Protein AF-A0A6I3IUU3-F1 (afdb_monomer)

Structure (mmCIF, N/CA/C/O backbone):
data_AF-A0A6I3IUU3-F1
#
_entry.id   AF-A0A6I3IUU3-F1
#
loop_
_atom_site.group_PDB
_atom_site.id
_atom_site.type_symbol
_atom_site.label_atom_id
_atom_site.label_alt_id
_atom_site.label_comp_id
_atom_site.label_asym_id
_atom_site.label_entity_id
_atom_site.label_seq_id
_atom_site.pdbx_PDB_ins_code
_atom_site.Cartn_x
_atom_site.Cartn_y
_atom_site.Cartn_z
_atom_site.occupancy
_atom_site.B_iso_or_equiv
_atom_site.auth_seq_id
_atom_site.auth_comp_id
_atom_site.auth_asym_id
_atom_site.auth_atom_id
_atom_site.pdbx_PDB_model_num
ATOM 1 N N . MET A 1 1 ? -15.102 6.866 2.376 1.00 56.22 1 MET A N 1
ATOM 2 C CA . MET A 1 1 ? -16.508 7.032 2.817 1.00 56.22 1 MET A CA 1
ATOM 3 C C . MET A 1 1 ? -16.447 7.577 4.234 1.00 56.22 1 MET A C 1
ATOM 5 O O . MET A 1 1 ? -15.663 7.027 4.995 1.00 56.22 1 MET A O 1
ATOM 9 N N . SER A 1 2 ? -17.148 8.673 4.545 1.00 72.62 2 SER A N 1
ATOM 10 C CA . SER A 1 2 ? -17.024 9.368 5.841 1.00 72.62 2 SER A CA 1
ATOM 11 C C . SER A 1 2 ? -17.662 8.581 6.990 1.00 72.62 2 SER A C 1
ATOM 13 O O . SER A 1 2 ? -18.577 7.782 6.760 1.00 72.62 2 SER A O 1
ATOM 15 N N . HIS A 1 3 ? -17.221 8.841 8.225 1.00 77.88 3 HIS A N 1
ATOM 16 C CA . HIS A 1 3 ? -17.820 8.259 9.432 1.00 77.88 3 HIS A CA 1
ATOM 17 C C . HIS A 1 3 ? -19.296 8.651 9.593 1.00 77.88 3 HIS A C 1
ATOM 19 O O . HIS A 1 3 ? -20.087 7.830 10.045 1.00 77.88 3 HIS A O 1
ATOM 25 N N . LEU A 1 4 ? -19.693 9.840 9.122 1.00 75.88 4 LEU A N 1
ATOM 26 C CA . LEU A 1 4 ? -21.096 10.279 9.084 1.00 75.88 4 LEU A CA 1
ATOM 27 C C . LEU A 1 4 ? -21.972 9.344 8.251 1.00 75.88 4 LEU A C 1
ATOM 29 O O . LEU A 1 4 ? -23.085 9.003 8.638 1.00 75.88 4 LEU A O 1
ATOM 33 N N . THR A 1 5 ? -21.454 8.915 7.102 1.00 75.31 5 THR A N 1
ATOM 34 C CA . THR A 1 5 ? -22.181 8.007 6.213 1.00 75.31 5 THR A CA 1
ATOM 35 C C . THR A 1 5 ? -22.368 6.645 6.890 1.00 75.31 5 THR A C 1
ATOM 37 O O . THR A 1 5 ? -23.460 6.091 6.873 1.00 75.31 5 THR A O 1
ATOM 40 N N . GLU A 1 6 ? -21.314 6.122 7.520 1.00 80.88 6 GLU A N 1
ATOM 41 C CA . GLU A 1 6 ? -21.334 4.846 8.252 1.00 80.88 6 GLU A CA 1
ATOM 42 C C . GLU A 1 6 ? -22.293 4.869 9.453 1.00 80.88 6 GLU A C 1
ATOM 44 O O . GLU A 1 6 ? -23.089 3.944 9.608 1.00 80.88 6 GLU A O 1
ATOM 49 N N . GLU A 1 7 ? -22.272 5.946 10.242 1.00 80.19 7 GLU A N 1
ATOM 50 C CA . GLU A 1 7 ? -23.189 6.167 11.364 1.00 80.19 7 GLU A CA 1
ATOM 51 C C . GLU A 1 7 ? -24.651 6.203 10.896 1.00 80.19 7 GLU A C 1
ATOM 53 O O . GLU A 1 7 ? -25.499 5.488 11.433 1.00 80.19 7 GLU A O 1
ATOM 58 N N . LEU A 1 8 ? -24.950 6.998 9.863 1.00 80.94 8 LEU A N 1
ATOM 59 C CA . LEU A 1 8 ? -26.310 7.163 9.355 1.00 80.94 8 LEU A CA 1
ATOM 60 C C . LEU A 1 8 ? -26.889 5.834 8.851 1.00 80.94 8 LEU A C 1
ATOM 62 O O . LEU A 1 8 ? -28.001 5.471 9.228 1.00 80.94 8 LEU A O 1
ATOM 66 N N . PHE A 1 9 ? -26.142 5.085 8.034 1.00 82.69 9 PHE A N 1
ATOM 67 C CA . PHE A 1 9 ? -26.625 3.809 7.500 1.00 82.69 9 PHE A CA 1
ATOM 68 C C . PHE A 1 9 ? -26.787 2.738 8.583 1.00 82.69 9 PHE A C 1
ATOM 70 O O . PHE A 1 9 ? -27.808 2.054 8.591 1.00 82.69 9 PHE A O 1
ATOM 77 N N . GLY A 1 10 ? -25.844 2.621 9.525 1.00 81.56 10 GLY A N 1
ATOM 78 C CA . GLY A 1 10 ? -25.965 1.660 10.626 1.00 81.56 10 GLY A CA 1
ATOM 79 C C . GLY A 1 10 ? -27.170 1.944 11.532 1.00 81.56 10 GLY A C 1
ATOM 80 O O . GLY A 1 10 ? -27.867 1.020 11.966 1.00 81.56 10 GLY A O 1
ATOM 81 N N . ASN A 1 11 ? -27.462 3.224 11.776 1.00 85.69 11 ASN A N 1
ATOM 82 C CA . ASN A 1 11 ? -28.632 3.618 12.553 1.00 85.69 11 ASN A CA 1
ATOM 83 C C . ASN A 1 11 ? -29.942 3.386 11.786 1.00 85.69 11 ASN A C 1
ATOM 85 O O . ASN A 1 11 ? -30.917 2.945 12.391 1.00 85.69 11 ASN A O 1
ATOM 89 N N . VAL A 1 12 ? -29.967 3.634 10.470 1.00 87.88 12 VAL A N 1
ATOM 90 C CA . VAL A 1 12 ? -31.121 3.305 9.615 1.00 87.88 12 VAL A CA 1
ATOM 91 C C . VAL A 1 12 ? -31.389 1.802 9.630 1.00 87.88 12 VAL A C 1
ATOM 93 O O . VAL A 1 12 ? -32.532 1.407 9.824 1.00 87.88 12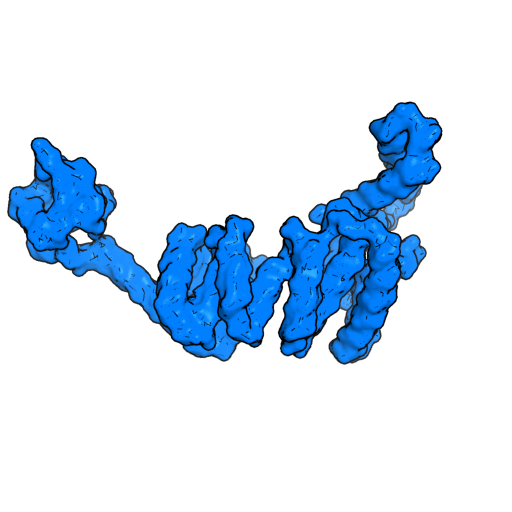 VAL A O 1
ATOM 96 N N . GLU A 1 13 ? -30.367 0.956 9.475 1.00 85.12 13 GLU A N 1
ATOM 97 C CA . GLU A 1 13 ? -30.532 -0.505 9.537 1.00 85.12 13 GLU A CA 1
ATOM 98 C C . GLU A 1 13 ? -31.151 -0.948 10.864 1.00 85.12 13 GLU A C 1
ATOM 100 O O . GLU A 1 13 ? -32.120 -1.699 10.868 1.00 85.12 13 GLU A O 1
ATOM 105 N N . THR A 1 14 ? -30.639 -0.431 11.982 1.00 87.00 14 THR A N 1
ATOM 106 C CA . THR A 1 14 ? -31.165 -0.747 13.320 1.00 87.00 14 THR A CA 1
ATOM 107 C C . THR A 1 14 ? -32.611 -0.269 13.476 1.00 87.00 14 THR A C 1
ATOM 109 O O . THR A 1 14 ? -33.465 -1.009 13.954 1.00 87.00 14 THR A O 1
ATOM 112 N N . PHE A 1 15 ? -32.922 0.939 13.000 1.00 91.00 15 PHE A N 1
ATOM 113 C CA . PHE A 1 15 ? -34.286 1.461 13.021 1.00 91.00 15 PHE A CA 1
ATOM 114 C C . PHE A 1 15 ? -35.245 0.598 12.192 1.00 91.00 15 PHE A C 1
ATOM 116 O O . PHE A 1 15 ? -36.367 0.341 12.618 1.00 91.00 15 PHE A O 1
ATOM 123 N N . LEU A 1 16 ? -34.814 0.121 11.022 1.00 91.12 16 LEU A N 1
ATOM 124 C CA . LEU A 1 16 ? -35.613 -0.785 10.200 1.00 91.12 16 LEU A CA 1
ATOM 125 C C . LEU A 1 16 ? -35.795 -2.148 10.881 1.00 91.12 16 LEU A C 1
ATOM 127 O O . LEU A 1 16 ? -36.897 -2.688 10.860 1.00 91.12 16 LEU A O 1
ATOM 131 N N . GLU A 1 17 ? -34.759 -2.695 11.518 1.00 89.44 17 GLU A N 1
ATOM 132 C CA . GLU A 1 17 ? -34.860 -3.944 12.287 1.00 89.44 17 GLU A CA 1
ATOM 133 C C . GLU A 1 17 ? -35.914 -3.850 13.407 1.00 89.44 17 GLU A C 1
ATOM 135 O O . GLU A 1 17 ? -36.653 -4.809 13.636 1.00 89.44 17 GLU A O 1
ATOM 140 N N . GLU A 1 18 ? -36.010 -2.700 14.078 1.00 92.00 18 GLU A N 1
ATOM 141 C CA . GLU A 1 18 ? -36.896 -2.498 15.232 1.00 92.00 18 GLU A CA 1
ATOM 142 C C . GLU A 1 18 ? -38.308 -2.023 14.854 1.00 92.00 18 GLU A C 1
ATOM 144 O O . GLU A 1 18 ? -39.279 -2.437 15.489 1.00 92.00 18 GLU A O 1
ATOM 149 N N . HIS A 1 19 ? -38.436 -1.184 13.822 1.00 92.75 19 HIS A N 1
ATOM 150 C CA . HIS A 1 19 ? -39.658 -0.416 13.557 1.00 92.75 19 HIS A CA 1
ATOM 151 C C . HIS A 1 19 ? -40.270 -0.633 12.172 1.00 92.75 19 HIS A C 1
ATOM 153 O O . HIS A 1 19 ? -41.321 -0.062 11.895 1.00 92.75 19 HIS A O 1
ATOM 159 N N . LEU A 1 20 ? -39.685 -1.445 11.281 1.00 91.06 20 LEU A N 1
ATOM 160 C CA . LEU A 1 20 ? -40.206 -1.585 9.909 1.00 91.06 20 LEU A CA 1
ATOM 161 C C . LEU A 1 20 ? -41.686 -2.002 9.862 1.00 91.06 20 LEU A C 1
ATOM 163 O O . LEU A 1 20 ? -42.417 -1.555 8.986 1.00 91.06 20 LEU A O 1
ATOM 167 N N . THR A 1 21 ? -42.154 -2.812 10.815 1.00 92.81 21 THR A N 1
ATOM 168 C CA . THR A 1 21 ? -43.563 -3.241 10.884 1.00 92.81 21 THR A CA 1
ATOM 169 C C . THR A 1 21 ? -44.546 -2.127 11.256 1.00 92.81 21 THR A C 1
ATOM 171 O O . THR A 1 21 ? -45.753 -2.353 11.217 1.00 92.81 21 THR A O 1
ATOM 174 N N . GLU A 1 22 ? -44.053 -0.953 11.651 1.00 94.56 22 GLU A N 1
ATOM 175 C CA . GLU A 1 22 ? -44.860 0.230 11.972 1.00 94.56 22 GLU A CA 1
ATOM 176 C C . GLU A 1 22 ? -45.183 1.088 10.732 1.00 94.56 22 GLU A C 1
ATOM 178 O O . GLU A 1 22 ? -46.015 1.988 10.828 1.00 94.56 22 GLU A O 1
ATOM 183 N N . TYR A 1 23 ? -44.566 0.803 9.578 1.00 94.31 23 TYR A N 1
ATOM 184 C CA . TYR A 1 23 ? -44.678 1.592 8.344 1.00 94.31 23 TYR A CA 1
ATOM 185 C C . TYR A 1 23 ? -45.177 0.739 7.167 1.00 94.31 23 TYR A C 1
ATOM 187 O O . TYR A 1 23 ? -45.034 -0.485 7.164 1.00 94.31 23 TYR A O 1
ATOM 195 N N . GLU A 1 24 ? -45.753 1.371 6.138 1.00 90.88 24 GLU A N 1
ATOM 196 C CA . GLU A 1 24 ? -46.301 0.662 4.969 1.00 90.88 24 GLU A CA 1
ATOM 197 C C . GLU A 1 24 ? -45.208 0.200 3.991 1.00 90.88 24 GLU A C 1
ATOM 199 O O . GLU A 1 24 ? -45.432 -0.697 3.173 1.00 90.88 24 GLU A O 1
ATOM 204 N N . SER A 1 25 ? -44.018 0.804 4.059 1.00 93.62 25 SER A N 1
ATOM 205 C CA . SER A 1 25 ? -42.878 0.484 3.196 1.00 93.62 25 SER A CA 1
ATOM 206 C C . SER A 1 25 ? -41.535 0.812 3.852 1.00 93.62 25 SER A C 1
AT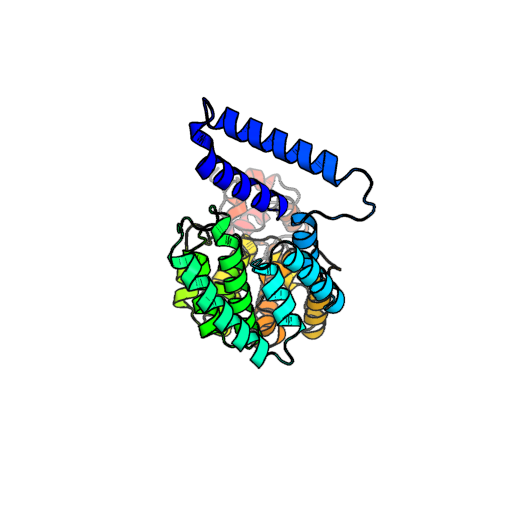OM 208 O O . SER A 1 25 ? -41.455 1.597 4.800 1.00 93.62 25 SER A O 1
ATOM 210 N N . VAL A 1 26 ? -40.457 0.239 3.306 1.00 90.94 26 VAL A N 1
ATOM 211 C CA . VAL A 1 26 ? -39.082 0.563 3.720 1.00 90.94 26 VAL A CA 1
ATOM 212 C C . VAL A 1 26 ? -38.784 2.036 3.444 1.00 90.94 26 VAL A C 1
ATOM 214 O O . VAL A 1 26 ? -38.190 2.710 4.280 1.00 90.94 26 VAL A O 1
ATOM 217 N N . GLU A 1 27 ? -39.229 2.561 2.302 1.00 92.25 27 GLU A N 1
ATOM 218 C CA . GLU A 1 27 ? -39.038 3.958 1.917 1.00 92.25 27 GLU A CA 1
ATOM 219 C C . GLU A 1 27 ? -39.685 4.919 2.921 1.00 92.25 27 GLU A C 1
ATOM 221 O O . GLU A 1 27 ? -39.080 5.930 3.286 1.00 92.25 27 GLU A O 1
ATOM 226 N N . GLU A 1 28 ? -40.886 4.592 3.402 1.00 92.56 28 GLU A N 1
ATOM 227 C CA . GLU A 1 28 ? -41.583 5.381 4.419 1.00 92.56 28 GLU A CA 1
ATOM 228 C C . GLU A 1 28 ? -40.855 5.337 5.769 1.00 92.56 28 GLU A C 1
ATOM 230 O O . GLU A 1 28 ? -40.630 6.387 6.375 1.00 92.56 28 GLU A O 1
ATOM 235 N N . ALA A 1 29 ? -40.409 4.155 6.205 1.00 91.00 29 ALA A N 1
ATOM 236 C CA . ALA A 1 29 ? -39.646 3.996 7.442 1.00 91.00 29 ALA A CA 1
ATOM 237 C C . ALA A 1 29 ? -38.310 4.763 7.402 1.00 91.00 29 ALA A C 1
ATOM 239 O O . ALA A 1 29 ? -37.957 5.463 8.354 1.00 91.00 29 ALA A O 1
ATOM 240 N N . VAL A 1 30 ? -37.582 4.705 6.280 1.00 89.81 30 VAL A N 1
ATOM 241 C CA . VAL A 1 30 ? -36.343 5.476 6.086 1.00 89.81 30 VAL A CA 1
ATOM 242 C C . VAL A 1 30 ? -36.631 6.978 6.101 1.00 89.81 30 VAL A C 1
ATOM 244 O O . VAL A 1 30 ? -35.918 7.731 6.764 1.00 89.81 30 VAL A O 1
ATOM 247 N N . ALA A 1 31 ? -37.682 7.439 5.418 1.00 89.25 31 ALA A N 1
ATOM 248 C CA . ALA A 1 31 ? -38.060 8.851 5.427 1.00 89.25 31 ALA A CA 1
ATOM 249 C C . ALA A 1 31 ? -38.430 9.338 6.840 1.00 89.25 31 ALA A C 1
ATOM 251 O O . ALA A 1 31 ? -38.037 10.440 7.238 1.00 89.25 31 ALA A O 1
ATOM 252 N N . ALA A 1 32 ? -39.135 8.511 7.618 1.00 90.00 32 ALA A N 1
ATOM 253 C CA . ALA A 1 32 ? -39.463 8.788 9.012 1.00 90.00 32 ALA A CA 1
ATOM 254 C C . ALA A 1 32 ? -38.200 8.910 9.878 1.00 90.00 32 ALA A C 1
ATOM 256 O O . ALA A 1 32 ? -38.047 9.904 10.594 1.00 90.00 32 ALA A O 1
ATOM 257 N N . TYR A 1 33 ? -37.253 7.975 9.744 1.00 92.12 33 TYR A N 1
ATOM 258 C CA . TYR A 1 33 ? -35.963 8.050 10.430 1.00 92.12 33 TYR A CA 1
ATOM 259 C C . TYR A 1 33 ? -35.193 9.326 10.067 1.00 92.12 33 TYR A C 1
ATOM 261 O O . TYR A 1 33 ? -34.726 10.043 10.949 1.00 92.12 33 TYR A O 1
ATOM 269 N N . MET A 1 34 ? -35.101 9.664 8.778 1.00 87.56 34 MET A N 1
ATOM 270 C CA . MET A 1 34 ? -34.380 10.860 8.331 1.00 87.56 34 MET A CA 1
ATOM 271 C C . MET A 1 34 ? -35.007 12.146 8.879 1.00 87.56 34 MET A C 1
ATOM 273 O O . MET A 1 34 ? -34.291 13.081 9.241 1.00 87.56 34 MET A O 1
ATOM 277 N N . ASN A 1 35 ? -36.336 12.205 8.992 1.00 87.38 35 ASN A N 1
ATOM 278 C CA . ASN A 1 35 ? -37.021 13.328 9.630 1.00 87.38 35 ASN A CA 1
ATOM 279 C C . ASN A 1 35 ? -36.702 13.415 11.129 1.00 87.38 35 ASN A C 1
ATOM 281 O O . ASN A 1 35 ? -36.372 14.503 11.606 1.00 87.38 35 ASN A O 1
ATOM 285 N N . LEU A 1 36 ? -36.728 12.285 11.848 1.00 86.50 36 LEU A N 1
ATOM 286 C CA . LEU A 1 36 ? -36.345 12.213 13.263 1.00 86.50 36 LEU A CA 1
ATOM 287 C C . LEU A 1 36 ? -34.897 12.668 13.476 1.00 86.50 36 LEU A C 1
ATOM 289 O O . LEU A 1 36 ? -34.640 13.522 14.324 1.00 86.50 36 LEU A O 1
ATOM 293 N N . TYR A 1 37 ? -33.968 12.151 12.672 1.00 83.50 37 TYR A N 1
ATOM 294 C CA . TYR A 1 37 ? -32.553 12.512 12.700 1.00 83.50 37 TYR A CA 1
ATOM 295 C C . TYR A 1 37 ? -32.352 14.018 12.471 1.00 83.50 37 TYR A C 1
ATOM 297 O O . TYR A 1 37 ? -31.711 14.703 13.270 1.00 83.50 37 TYR A O 1
ATOM 305 N N . ASN A 1 38 ? -32.986 14.575 11.435 1.00 80.56 38 ASN A N 1
ATOM 306 C CA . ASN A 1 38 ? -32.902 16.002 11.124 1.00 80.56 38 ASN A CA 1
ATOM 307 C C . ASN A 1 38 ? -33.505 16.888 12.225 1.00 80.56 38 ASN A C 1
ATOM 309 O O . ASN A 1 38 ? -32.976 17.963 12.517 1.00 80.56 38 ASN A O 1
ATOM 313 N N . GLU A 1 39 ? -34.612 16.469 12.841 1.00 82.44 39 GLU A N 1
ATOM 314 C CA . GLU A 1 39 ? -35.246 17.215 13.928 1.00 82.44 39 GLU A CA 1
ATOM 315 C C . GLU A 1 39 ? -34.395 17.189 15.206 1.00 82.44 39 GLU A C 1
ATOM 317 O O . GLU A 1 39 ? -34.227 18.224 15.860 1.00 82.44 39 GLU A O 1
ATOM 322 N N . GLN A 1 40 ? -33.809 16.036 15.537 1.00 79.69 40 GLN A N 1
ATOM 323 C CA . GLN A 1 40 ? -32.875 15.898 16.655 1.00 79.69 40 GLN A CA 1
ATOM 324 C C . GLN A 1 40 ? -31.623 16.751 16.445 1.00 79.69 40 GLN A C 1
ATOM 326 O O . GLN A 1 40 ? -31.241 17.494 17.352 1.00 79.69 40 GLN A O 1
ATOM 331 N N . ASN A 1 41 ? -31.043 16.731 15.244 1.00 72.19 41 ASN A N 1
ATOM 332 C CA . ASN A 1 41 ? -29.890 17.566 14.921 1.00 72.19 41 ASN A CA 1
ATOM 333 C C . ASN A 1 41 ? -30.237 19.054 15.018 1.00 72.19 41 ASN A C 1
ATOM 335 O O . ASN A 1 41 ? -29.514 19.803 15.671 1.00 72.19 41 ASN A O 1
ATOM 339 N N . ARG A 1 42 ? -31.386 19.500 14.492 1.00 72.12 42 ARG A N 1
ATOM 340 C CA . ARG A 1 42 ? -31.827 20.901 14.650 1.00 72.12 42 ARG A CA 1
ATOM 341 C C . ARG A 1 42 ? -31.941 21.330 16.114 1.00 72.12 42 ARG A C 1
ATOM 343 O O . ARG A 1 42 ? -31.597 22.466 16.427 1.00 72.12 42 ARG A O 1
ATOM 350 N N . LYS A 1 43 ? -32.410 20.447 17.001 1.00 72.00 43 LYS A N 1
ATOM 351 C CA . LYS A 1 43 ? -32.523 20.728 18.443 1.00 72.00 43 LYS A CA 1
ATOM 352 C C . LYS A 1 43 ? -31.161 20.736 19.144 1.00 72.00 43 LYS A C 1
ATOM 354 O O . LYS A 1 43 ? -30.933 21.611 19.971 1.00 72.00 43 LYS A O 1
ATOM 359 N N . LYS A 1 44 ? -30.248 19.820 18.796 1.00 66.12 44 LYS A N 1
ATOM 360 C CA . LYS A 1 44 ? -28.884 19.758 19.359 1.00 66.12 44 LYS A CA 1
ATOM 361 C C . LYS A 1 44 ? -28.033 20.984 19.008 1.00 66.12 44 LYS A C 1
ATOM 363 O O . LYS A 1 44 ? -27.310 21.488 19.859 1.00 66.12 44 LYS A O 1
ATOM 368 N N . HIS A 1 45 ? -28.160 21.499 17.784 1.00 62.12 45 HIS A N 1
ATOM 369 C CA . HIS A 1 45 ? -27.345 22.615 17.288 1.00 62.12 45 HIS A CA 1
ATOM 370 C C . HIS A 1 45 ? -27.853 24.002 17.726 1.00 62.12 45 HIS A C 1
ATOM 372 O O . HIS A 1 45 ? -27.190 25.014 17.485 1.00 62.12 45 HIS A O 1
ATOM 378 N N . GLN A 1 46 ? -29.015 24.095 18.385 1.00 52.91 46 GLN A N 1
ATOM 379 C CA . GLN A 1 46 ? -29.492 25.363 18.939 1.00 52.91 46 GLN A CA 1
ATOM 380 C C . GLN A 1 46 ? -28.683 25.752 20.187 1.00 52.91 46 GLN A C 1
ATOM 382 O O . GLN A 1 46 ? -28.971 25.324 21.300 1.00 52.91 46 GLN A O 1
ATOM 387 N N . GLY A 1 47 ? -27.690 26.625 19.996 1.00 55.59 47 GLY A N 1
ATOM 388 C CA . GLY A 1 47 ? -27.023 27.357 21.079 1.00 55.59 47 GLY A CA 1
ATOM 389 C C . GLY A 1 47 ? -25.717 26.758 21.608 1.00 55.59 47 GLY A C 1
ATOM 390 O O . GLY A 1 47 ? -25.136 27.342 22.520 1.00 55.59 47 GLY A O 1
ATOM 391 N N . GLN A 1 48 ? -25.217 25.654 21.044 1.00 57.50 48 GLN A N 1
ATOM 392 C CA . GLN A 1 48 ? -23.907 25.099 21.404 1.00 57.50 48 GLN A CA 1
ATOM 393 C C . GLN A 1 48 ? -22.836 25.511 20.390 1.00 57.50 48 GLN A C 1
ATOM 395 O O . GLN A 1 48 ? -22.696 24.923 19.321 1.00 57.50 48 GLN A O 1
ATOM 400 N N . VAL A 1 49 ? -22.063 26.542 20.732 1.00 52.44 49 VAL A N 1
ATOM 401 C CA . VAL A 1 49 ? -20.860 26.914 19.977 1.00 52.44 49 VAL A CA 1
ATOM 402 C C . VAL A 1 49 ? -19.784 25.855 20.237 1.00 52.44 49 VAL A C 1
ATOM 404 O O . VAL A 1 49 ? -19.409 25.646 21.387 1.00 52.44 49 VAL A O 1
ATOM 407 N N . GLY A 1 50 ? -19.293 25.197 19.182 1.00 59.97 50 GLY A N 1
ATOM 408 C CA . GLY A 1 50 ? -18.211 24.203 19.267 1.00 59.97 50 GLY A CA 1
ATOM 409 C C . GLY A 1 50 ? -18.648 22.751 19.496 1.00 59.97 50 GLY A C 1
ATOM 410 O O . GLY A 1 50 ? -17.800 21.911 19.781 1.00 59.97 50 GLY A O 1
ATOM 411 N N . PHE A 1 51 ? -19.942 22.433 19.381 1.00 65.56 51 PHE A N 1
ATOM 412 C CA . PHE A 1 51 ? -20.399 21.041 19.365 1.00 65.56 51 PHE A CA 1
ATOM 413 C C . PHE A 1 51 ? -20.023 20.371 18.035 1.00 65.56 51 PHE A C 1
ATOM 415 O O . PHE A 1 51 ? -20.337 20.901 16.973 1.00 65.56 51 PHE A O 1
ATOM 422 N N . MET A 1 52 ? -19.366 19.214 18.115 1.00 74.44 52 MET A N 1
ATOM 423 C CA . MET A 1 52 ? -19.092 18.322 16.983 1.00 74.44 52 MET A CA 1
ATOM 424 C C . MET A 1 52 ? -19.934 17.059 17.121 1.00 74.44 52 MET A C 1
ATOM 426 O O . MET A 1 52 ? -20.071 16.552 18.243 1.00 74.44 52 MET A O 1
ATOM 430 N N . GLU A 1 53 ? -20.482 16.543 16.020 1.00 80.94 53 GLU A N 1
ATOM 431 C CA . GLU A 1 53 ? -21.160 15.244 16.019 1.00 80.94 53 GLU A CA 1
ATOM 432 C C . GLU A 1 53 ? -20.145 14.104 16.214 1.00 80.94 53 GLU A C 1
ATOM 434 O O . GLU A 1 53 ? -18.932 14.287 16.096 1.00 80.94 53 GLU A O 1
ATOM 439 N N . LEU A 1 54 ? -20.628 12.911 16.578 1.00 84.19 54 LEU A N 1
ATOM 440 C CA . LEU A 1 54 ? -19.754 11.749 16.792 1.00 84.19 54 LEU A CA 1
ATOM 441 C C . LEU A 1 54 ? -18.933 11.418 15.538 1.00 84.19 54 LEU A C 1
ATOM 443 O O . LEU A 1 54 ? -17.749 11.105 15.629 1.00 84.19 54 LEU A O 1
ATOM 447 N N . SER A 1 55 ? -19.556 11.528 14.371 1.00 84.12 55 SER A N 1
ATOM 448 C CA . SER A 1 55 ? -18.916 11.326 13.077 1.00 84.12 55 SER A CA 1
ATOM 449 C C . SER A 1 55 ? -17.848 12.366 12.748 1.00 84.12 55 SER A C 1
ATOM 451 O O . SER A 1 55 ? -16.814 11.981 12.209 1.00 84.12 55 SER A O 1
ATOM 453 N N . ASP A 1 56 ? -18.050 13.634 13.117 1.00 86.50 56 ASP A N 1
ATOM 454 C CA . ASP A 1 56 ? -17.037 14.684 12.952 1.00 86.50 56 ASP A CA 1
ATOM 455 C C . ASP A 1 56 ? -15.818 14.399 13.839 1.00 86.50 56 ASP A C 1
ATOM 457 O O . ASP A 1 56 ? -14.682 14.480 13.383 1.00 86.50 56 ASP A O 1
ATOM 461 N N . LEU A 1 57 ? -16.052 13.990 15.094 1.00 92.06 57 LEU A N 1
ATOM 462 C CA . LEU A 1 57 ? -14.982 13.602 16.017 1.00 92.06 57 LEU A CA 1
ATOM 463 C C . LEU A 1 57 ? -14.189 12.396 15.500 1.00 92.06 57 LEU A C 1
ATOM 465 O O . LEU A 1 57 ? -12.966 12.372 15.616 1.00 92.06 57 LEU A O 1
ATOM 469 N N . LEU A 1 58 ? -14.874 11.392 14.944 1.00 91.25 58 LEU A N 1
ATOM 470 C CA . LEU A 1 58 ? -14.234 10.216 14.351 1.00 91.25 58 LEU A CA 1
ATOM 471 C C . LEU A 1 58 ? -13.419 10.582 13.106 1.00 91.25 58 LEU A C 1
ATOM 473 O O . LEU A 1 58 ? -12.320 10.063 12.922 1.00 91.25 58 LEU A O 1
ATOM 477 N N . GLU A 1 59 ? -13.936 11.482 12.269 1.00 90.00 59 GLU A N 1
ATOM 478 C CA . GLU A 1 59 ? -13.217 11.979 11.099 1.00 90.00 59 GLU A CA 1
ATOM 479 C C . GLU A 1 59 ? -11.984 12.797 11.502 1.00 90.00 59 GLU A C 1
ATOM 481 O O . GLU A 1 59 ? -10.900 12.535 10.987 1.00 90.00 59 GLU A O 1
ATOM 486 N N . GLU A 1 60 ? -12.096 13.696 12.484 1.00 93.25 60 GLU A N 1
ATOM 487 C CA . GLU A 1 60 ? -10.945 14.427 13.030 1.00 93.25 60 GLU A CA 1
ATOM 488 C C . GLU A 1 60 ? -9.906 13.461 13.625 1.00 93.25 60 GLU A C 1
ATOM 490 O O . GLU A 1 60 ? -8.717 13.551 13.309 1.00 93.25 60 GLU A O 1
ATOM 495 N N . LEU A 1 61 ? -10.347 12.470 14.411 1.00 94.38 61 LEU A N 1
ATOM 496 C CA . LEU A 1 61 ? -9.465 11.463 15.007 1.00 94.38 61 LEU A CA 1
ATOM 497 C C . LEU A 1 61 ? -8.687 10.662 13.950 1.00 94.38 61 LEU A C 1
ATOM 499 O O . LEU A 1 61 ? -7.534 10.298 14.188 1.00 94.38 61 LEU A O 1
ATOM 503 N N . ALA A 1 62 ? -9.297 10.377 12.795 1.00 90.00 62 ALA A N 1
ATOM 504 C CA . ALA A 1 62 ? -8.675 9.591 11.731 1.00 90.00 62 ALA A CA 1
ATOM 505 C C . ALA A 1 62 ? -7.463 10.292 11.088 1.00 90.00 62 ALA A C 1
ATOM 507 O O . ALA A 1 62 ? -6.541 9.612 10.620 1.00 90.00 62 ALA A O 1
ATOM 508 N N . TYR A 1 63 ? -7.448 11.628 11.074 1.00 88.69 63 TYR A N 1
ATOM 509 C CA . TYR A 1 63 ? -6.378 12.426 10.464 1.00 88.69 63 TYR A CA 1
ATOM 510 C C . TYR A 1 63 ? -5.436 13.085 11.478 1.00 88.69 63 TYR A C 1
ATOM 512 O O . TYR A 1 63 ? -4.331 13.477 11.096 1.00 88.69 63 TYR A O 1
ATOM 520 N N . GLU A 1 64 ? -5.821 13.171 12.752 1.00 93.94 64 GLU A N 1
ATOM 521 C CA . GLU A 1 64 ? -4.993 13.764 13.800 1.00 93.94 64 GLU A CA 1
ATOM 522 C C . GLU A 1 64 ? -3.698 12.963 14.042 1.00 93.94 64 GLU A C 1
ATOM 524 O O . GLU A 1 64 ? -3.683 11.728 14.099 1.00 93.94 64 GLU A O 1
ATOM 529 N N . ARG A 1 65 ? -2.584 13.686 14.186 1.00 89.94 65 ARG A N 1
ATOM 530 C CA . ARG A 1 65 ? -1.232 13.136 14.363 1.00 89.94 65 ARG A CA 1
ATOM 531 C C . ARG A 1 65 ? -0.623 13.469 15.722 1.00 89.94 65 ARG A C 1
ATOM 533 O O . ARG A 1 65 ? 0.309 12.782 16.124 1.00 89.94 65 ARG A O 1
ATOM 540 N N . GLU A 1 66 ? -1.117 14.491 16.415 1.00 94.44 66 GLU A N 1
ATOM 541 C CA . GLU A 1 66 ? -0.607 14.902 17.720 1.00 94.44 66 GLU A CA 1
ATOM 542 C C . GLU A 1 66 ? -1.263 14.085 18.838 1.00 94.44 66 GLU A C 1
ATOM 544 O O . GLU A 1 66 ? -2.481 14.104 19.012 1.00 94.44 66 GLU A O 1
ATOM 549 N N . ASP A 1 67 ? -0.457 13.346 19.601 1.00 94.56 67 ASP A N 1
ATOM 550 C CA . ASP A 1 67 ? -0.948 12.352 20.562 1.00 94.56 67 ASP A CA 1
ATOM 551 C C . ASP A 1 67 ? -1.848 12.945 21.658 1.00 94.56 67 ASP A C 1
ATOM 553 O O . ASP A 1 67 ? -2.848 12.323 22.027 1.00 94.56 67 ASP A O 1
ATOM 557 N N . THR A 1 68 ? -1.563 14.158 22.147 1.00 96.38 68 THR A N 1
ATOM 558 C CA . THR A 1 68 ? -2.404 14.819 23.160 1.00 96.38 68 THR A CA 1
ATOM 559 C C . THR A 1 68 ? -3.802 15.085 22.606 1.00 96.38 68 THR A C 1
ATOM 561 O O . THR A 1 68 ? -4.802 14.791 23.267 1.00 96.38 68 THR A O 1
ATOM 564 N N . ARG A 1 69 ? -3.896 15.601 21.377 1.00 96.44 69 ARG A N 1
ATOM 565 C CA . ARG A 1 69 ? -5.157 15.865 20.687 1.00 96.44 69 ARG A CA 1
ATOM 566 C C . ARG A 1 69 ? -5.872 14.572 20.309 1.00 96.44 69 ARG A C 1
ATOM 568 O O . ARG A 1 69 ? -7.077 14.480 20.544 1.00 96.44 69 ARG A O 1
ATOM 575 N N . ARG A 1 70 ? -5.153 13.547 19.832 1.00 96.94 70 ARG A N 1
ATOM 576 C CA . ARG A 1 70 ? -5.720 12.207 19.578 1.00 96.94 70 ARG A CA 1
ATOM 577 C C . ARG A 1 70 ? -6.378 11.639 20.832 1.00 96.94 70 ARG A C 1
ATOM 579 O O . ARG A 1 70 ? -7.505 11.157 20.754 1.00 96.94 70 ARG A O 1
ATOM 586 N N . LEU A 1 71 ? -5.719 11.739 21.989 1.00 97.50 71 LEU A N 1
ATOM 587 C CA . LEU A 1 71 ? -6.272 11.265 23.258 1.00 97.50 71 LEU A CA 1
ATOM 588 C C . LEU A 1 71 ? -7.513 12.063 23.683 1.00 97.50 71 LEU A C 1
ATOM 590 O O . LEU A 1 71 ? -8.504 11.466 24.097 1.00 97.50 71 LEU A O 1
ATOM 594 N N . GLN A 1 72 ? -7.503 13.392 23.535 1.00 97.00 72 GLN A N 1
ATOM 595 C CA . GLN A 1 72 ? -8.673 14.234 23.825 1.00 97.00 72 GLN A CA 1
ATOM 596 C C . GLN A 1 72 ? -9.880 13.889 22.944 1.00 97.00 72 GLN A C 1
ATOM 598 O O . GLN A 1 72 ? -11.012 13.869 23.430 1.00 97.00 72 GLN A O 1
ATOM 603 N N . LEU A 1 73 ? -9.657 13.649 21.650 1.00 97.06 73 LEU A N 1
ATOM 604 C CA . LEU A 1 73 ? -10.705 13.239 20.715 1.00 97.06 73 LEU A CA 1
ATOM 605 C C . LEU A 1 73 ? -11.232 11.847 21.069 1.00 97.06 73 LEU A C 1
ATOM 607 O O . LEU A 1 73 ? -12.443 11.662 21.179 1.00 97.06 73 LEU A O 1
ATOM 611 N N . ALA A 1 74 ? -10.336 10.893 21.338 1.00 97.56 74 ALA A N 1
ATOM 612 C CA . ALA A 1 74 ? -10.708 9.548 21.763 1.00 97.56 74 ALA A CA 1
ATOM 613 C C . ALA A 1 74 ? -11.558 9.569 23.044 1.00 97.56 74 ALA A C 1
ATOM 615 O O . ALA A 1 74 ? -12.596 8.917 23.098 1.00 97.56 74 ALA A O 1
ATOM 616 N N . GLN A 1 75 ? -11.181 10.365 24.048 1.00 97.12 75 GLN A N 1
ATOM 617 C CA . GLN A 1 75 ? -11.950 10.507 25.289 1.00 97.12 75 GLN A CA 1
ATOM 618 C C . GLN A 1 75 ? -13.351 11.086 25.039 1.00 97.12 75 GLN A C 1
ATOM 620 O O . GLN A 1 75 ? -14.330 10.518 25.517 1.00 97.12 75 GLN A O 1
ATOM 625 N N . GLN A 1 76 ? -13.472 12.143 24.227 1.00 95.62 76 GLN A N 1
ATOM 626 C CA . GLN A 1 76 ? -14.776 12.718 23.856 1.00 95.62 76 GLN A CA 1
ATOM 627 C C . GLN A 1 76 ? -15.675 11.718 23.115 1.00 95.62 76 GLN A C 1
ATOM 629 O O . GLN A 1 76 ? -16.889 11.697 23.325 1.00 95.62 76 GLN A O 1
ATOM 634 N N . ILE A 1 77 ? -15.091 10.883 22.252 1.00 95.88 77 ILE A N 1
ATOM 635 C CA . ILE A 1 77 ? -15.814 9.812 21.559 1.00 95.88 77 ILE A CA 1
ATOM 636 C C . ILE A 1 77 ? -16.277 8.758 22.568 1.00 95.88 77 ILE A C 1
ATOM 638 O O . ILE A 1 77 ? -17.452 8.406 22.572 1.00 95.88 77 ILE A O 1
ATOM 642 N N . LEU A 1 78 ? -15.398 8.303 23.465 1.00 96.38 78 LEU A N 1
ATOM 643 C CA . LEU A 1 78 ? -15.694 7.249 24.444 1.00 96.38 78 LEU A CA 1
ATOM 644 C C . LEU A 1 78 ? -16.697 7.672 25.526 1.00 96.38 78 LEU A C 1
ATOM 646 O O . LEU A 1 78 ? -17.405 6.826 26.075 1.00 96.38 78 LEU A O 1
ATOM 650 N N . GLU A 1 79 ? -16.806 8.969 25.822 1.00 95.44 79 GLU A N 1
ATOM 651 C CA . GLU A 1 79 ? -17.878 9.513 26.665 1.00 95.44 79 GLU A CA 1
ATOM 652 C C . GLU A 1 79 ? -19.269 9.294 26.048 1.00 95.44 79 GLU A C 1
ATOM 654 O O . GLU A 1 79 ? -20.244 9.098 26.780 1.00 95.44 79 GLU A O 1
ATOM 659 N N . ARG A 1 80 ? -19.357 9.300 24.711 1.00 91.00 80 ARG A N 1
ATOM 660 C CA . ARG A 1 80 ? -20.602 9.147 23.942 1.00 91.00 80 ARG A CA 1
ATOM 661 C C . ARG A 1 80 ? -20.855 7.698 23.530 1.00 91.00 80 ARG A C 1
ATOM 663 O O . ARG A 1 80 ? -21.975 7.216 23.658 1.00 91.00 80 ARG A O 1
ATOM 670 N N . ASP A 1 81 ? -19.814 7.008 23.080 1.00 91.94 81 ASP A N 1
ATOM 671 C CA . ASP A 1 81 ? -19.814 5.606 22.672 1.00 91.94 81 ASP A CA 1
ATOM 672 C C . ASP A 1 81 ? -18.637 4.870 23.326 1.00 91.94 81 ASP A C 1
ATOM 674 O O . ASP A 1 81 ? -17.522 4.812 22.807 1.00 91.94 81 ASP A O 1
ATOM 678 N N . LYS A 1 82 ? -18.910 4.263 24.484 1.00 94.81 82 LYS A N 1
ATOM 679 C CA . LYS A 1 82 ? -17.914 3.532 25.282 1.00 94.81 82 LYS A CA 1
ATOM 680 C C . LYS A 1 82 ? -17.336 2.312 24.574 1.00 94.81 82 LYS A C 1
ATOM 682 O O . LYS A 1 82 ? -16.298 1.818 25.007 1.00 94.81 82 LYS A O 1
ATOM 687 N N . GLU A 1 83 ? -18.010 1.784 23.553 1.00 92.75 83 GLU A N 1
ATOM 688 C CA . GLU A 1 83 ? -17.570 0.601 22.812 1.00 92.75 83 GLU A CA 1
ATOM 689 C C . GLU A 1 83 ? -16.894 0.952 21.482 1.00 92.75 83 GLU A C 1
ATOM 691 O O . GLU A 1 83 ? -16.464 0.039 20.776 1.00 92.75 83 GLU A O 1
ATOM 696 N N . ASN A 1 84 ? -16.718 2.243 21.178 1.00 94.62 84 ASN A N 1
ATOM 697 C CA . ASN A 1 84 ? -16.135 2.692 19.924 1.00 94.62 84 ASN A CA 1
ATOM 698 C C . ASN A 1 84 ? -14.720 2.133 19.708 1.00 94.62 84 ASN A C 1
ATOM 700 O O . ASN A 1 84 ? -13.781 2.444 20.445 1.00 94.62 84 ASN A O 1
ATOM 704 N N . VAL A 1 85 ? -14.561 1.308 18.674 1.00 96.25 85 VAL A N 1
ATOM 705 C CA . VAL A 1 85 ? -13.303 0.599 18.409 1.00 96.25 85 VAL A CA 1
ATOM 706 C C . VAL A 1 85 ? -12.187 1.557 17.994 1.00 96.25 85 VAL A C 1
ATOM 708 O O . VAL A 1 85 ? -11.068 1.417 18.483 1.00 96.25 85 VAL A O 1
ATOM 711 N N . ASP A 1 86 ? -12.479 2.540 17.139 1.00 95.38 86 ASP A N 1
ATOM 712 C CA . ASP A 1 86 ? -11.475 3.473 16.613 1.00 95.38 86 ASP A CA 1
ATOM 713 C C . ASP A 1 86 ? -10.900 4.362 17.734 1.00 95.38 86 ASP A C 1
ATOM 715 O O . ASP A 1 86 ? -9.681 4.518 17.850 1.00 95.38 86 ASP A O 1
ATOM 719 N N . ALA A 1 87 ? -11.753 4.856 18.638 1.00 97.25 87 ALA A N 1
ATOM 720 C CA . ALA A 1 87 ? -11.312 5.621 19.803 1.00 97.25 87 ALA A CA 1
ATOM 721 C C . ALA A 1 87 ? -10.553 4.772 20.835 1.00 97.25 87 ALA A C 1
ATOM 723 O O . ALA A 1 87 ? -9.535 5.227 21.356 1.00 97.25 87 ALA A O 1
ATOM 724 N N . LYS A 1 88 ? -10.978 3.523 21.092 1.00 98.00 88 LYS A N 1
ATOM 725 C CA . LYS A 1 88 ? -10.229 2.596 21.965 1.00 98.00 88 LYS A CA 1
ATOM 726 C C . LYS A 1 88 ? -8.826 2.314 21.430 1.00 98.00 88 LYS A C 1
ATOM 728 O O . LYS A 1 88 ? -7.886 2.264 22.215 1.00 98.00 88 LYS A O 1
ATOM 733 N N . ILE A 1 89 ? -8.672 2.153 20.112 1.00 97.00 89 ILE A N 1
ATOM 734 C CA . ILE A 1 89 ? -7.355 1.991 19.478 1.00 97.00 89 ILE A CA 1
ATOM 735 C C . ILE A 1 89 ? -6.496 3.232 19.719 1.00 97.00 89 ILE A C 1
ATOM 737 O O . ILE A 1 89 ? -5.360 3.102 20.168 1.00 97.00 89 ILE A O 1
ATOM 741 N N . ALA A 1 90 ? -7.029 4.425 19.438 1.00 96.75 90 ALA A N 1
ATOM 742 C CA . ALA A 1 90 ? -6.281 5.666 19.606 1.00 96.75 90 ALA A CA 1
ATOM 743 C C . ALA A 1 90 ? -5.846 5.887 21.063 1.00 96.75 90 ALA A C 1
ATOM 745 O O . ALA A 1 90 ? -4.682 6.194 21.307 1.00 96.75 90 ALA A O 1
ATOM 746 N N . GLN A 1 91 ? -6.749 5.669 22.023 1.00 97.44 91 GLN A N 1
ATOM 747 C CA . GLN A 1 91 ? -6.434 5.755 23.447 1.00 97.44 91 GLN A CA 1
ATOM 748 C C . GLN A 1 91 ? -5.323 4.770 23.837 1.00 97.44 91 GLN A C 1
ATOM 750 O O . GLN A 1 91 ? -4.321 5.175 24.420 1.00 97.44 91 GLN A O 1
ATOM 755 N N . LEU A 1 92 ? -5.476 3.495 23.468 1.00 96.56 92 LEU A N 1
ATOM 756 C CA . LEU A 1 92 ? -4.509 2.433 23.753 1.00 96.56 92 LEU A CA 1
ATOM 757 C C . LEU A 1 92 ? -3.112 2.778 23.232 1.00 96.56 92 LEU A C 1
ATOM 759 O O . LEU A 1 92 ? -2.122 2.566 23.929 1.00 96.56 92 LEU A O 1
ATOM 763 N N . GLU A 1 93 ? -3.019 3.301 22.012 1.00 94.88 93 GLU A N 1
ATOM 764 C CA . GLU A 1 93 ? -1.741 3.642 21.382 1.00 94.88 93 GLU A CA 1
ATOM 765 C C . GLU A 1 93 ? -1.012 4.789 22.068 1.00 94.88 93 GLU A C 1
ATOM 767 O O . GLU A 1 93 ? 0.212 4.738 22.162 1.00 94.88 93 GLU A O 1
ATOM 772 N N . VAL A 1 94 ? -1.753 5.795 22.538 1.00 95.69 94 VAL A N 1
ATOM 773 C CA . VAL A 1 94 ? -1.185 6.963 23.220 1.00 95.69 94 VAL A CA 1
ATOM 774 C C . VAL A 1 94 ? -0.819 6.640 24.670 1.00 95.69 94 VAL A C 1
ATOM 776 O O . VAL A 1 94 ? 0.208 7.095 25.167 1.00 95.69 94 VAL A O 1
ATOM 779 N N . GLU A 1 95 ? -1.644 5.857 25.367 1.00 96.12 95 GLU A N 1
ATOM 780 C CA . GLU A 1 95 ? -1.445 5.551 26.790 1.00 96.12 95 GLU A CA 1
ATOM 781 C C . GLU A 1 95 ? -0.408 4.443 27.038 1.00 96.12 95 GLU A C 1
ATOM 783 O O . GLU A 1 95 ? 0.151 4.356 28.134 1.00 96.12 95 GLU A O 1
ATOM 788 N N . SER A 1 96 ? -0.131 3.596 26.042 1.00 95.50 96 SER A N 1
ATOM 789 C CA . SER A 1 96 ? 0.869 2.528 26.160 1.00 95.50 96 SER A CA 1
ATOM 790 C C . SER A 1 96 ? 2.281 3.091 26.328 1.00 95.50 96 SER A C 1
ATOM 792 O O . SER A 1 96 ? 2.723 3.948 25.565 1.00 95.50 96 SER A O 1
ATOM 794 N N . VAL A 1 97 ? 3.063 2.535 27.258 1.00 93.69 97 VAL A N 1
ATOM 795 C CA . VAL A 1 97 ? 4.405 3.066 27.559 1.00 93.69 97 VAL A CA 1
ATOM 796 C C . VAL A 1 97 ? 5.459 2.696 26.512 1.00 93.69 97 VAL A C 1
ATOM 798 O O . VAL A 1 97 ? 6.539 3.287 26.475 1.00 93.69 97 VAL A O 1
ATOM 801 N N . ASN A 1 98 ? 5.199 1.671 25.694 1.00 94.00 98 ASN A N 1
ATOM 802 C CA . ASN A 1 98 ? 6.093 1.218 24.630 1.00 94.00 98 ASN A CA 1
ATOM 803 C C . ASN A 1 98 ? 5.370 0.339 23.592 1.00 94.00 98 ASN A C 1
ATOM 805 O O . ASN A 1 98 ? 4.241 -0.108 23.780 1.00 94.00 98 ASN A O 1
ATOM 809 N N . GLN A 1 99 ? 6.071 0.020 22.501 1.00 93.12 99 GLN A N 1
ATOM 810 C CA . GLN A 1 99 ? 5.521 -0.740 21.371 1.00 93.12 99 GLN A CA 1
ATOM 811 C C . GLN A 1 99 ? 5.192 -2.212 21.686 1.00 93.12 99 GLN A C 1
ATOM 813 O O . GLN A 1 99 ? 4.341 -2.798 21.012 1.00 93.12 99 GLN A O 1
ATOM 818 N N . LEU A 1 100 ? 5.837 -2.821 22.694 1.00 94.94 100 LEU A N 1
ATOM 819 C CA . LEU A 1 100 ? 5.497 -4.180 23.136 1.00 94.94 100 LEU A CA 1
ATOM 820 C C . LEU A 1 100 ? 4.125 -4.193 23.806 1.00 94.94 100 LEU A C 1
ATOM 822 O O . LEU A 1 100 ? 3.329 -5.100 23.559 1.00 94.94 100 LEU A O 1
ATOM 826 N N . GLU A 1 101 ? 3.851 -3.177 24.622 1.00 97.38 101 GLU A N 1
ATOM 827 C CA . GLU A 1 101 ? 2.554 -2.995 25.256 1.00 97.38 101 GLU A CA 1
ATOM 828 C C . GLU A 1 101 ? 1.465 -2.725 24.215 1.00 97.38 101 GLU A C 1
ATOM 830 O O . GLU A 1 101 ? 0.488 -3.472 24.195 1.00 97.38 101 GLU A O 1
ATOM 835 N N . VAL A 1 102 ? 1.687 -1.791 23.278 1.00 96.69 102 VAL A N 1
ATOM 836 C CA . VAL A 1 102 ? 0.752 -1.526 22.164 1.00 96.69 102 VAL A CA 1
ATOM 837 C C . VAL A 1 102 ? 0.393 -2.821 21.436 1.00 96.69 102 VAL A C 1
ATOM 839 O O . VAL A 1 102 ? -0.781 -3.158 21.281 1.00 96.69 102 VAL A O 1
ATOM 842 N N . LEU A 1 103 ? 1.400 -3.595 21.014 1.00 96.88 103 LEU A N 1
ATOM 843 C CA . LEU A 1 103 ? 1.169 -4.840 20.285 1.00 96.88 103 LEU A CA 1
ATOM 844 C C . LEU A 1 103 ? 0.420 -5.873 21.140 1.00 96.88 103 LEU A C 1
ATOM 846 O O . LEU A 1 103 ? -0.467 -6.562 20.637 1.00 96.88 103 LEU A O 1
ATOM 850 N N . SER A 1 104 ? 0.768 -6.006 22.421 1.00 96.81 104 SER A N 1
ATOM 851 C CA . SER A 1 104 ? 0.101 -6.938 23.333 1.00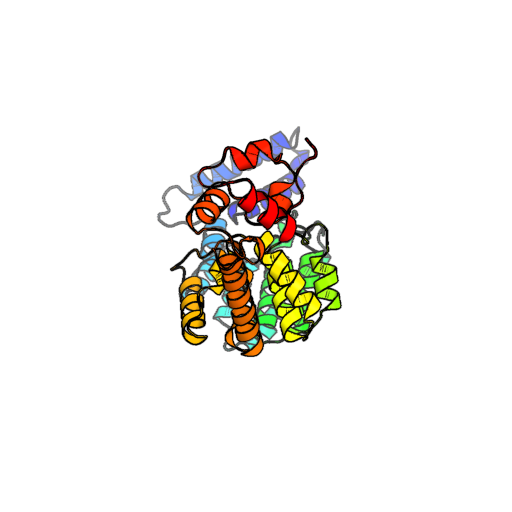 96.81 104 SER A CA 1
ATOM 852 C C . SER A 1 104 ? -1.368 -6.571 23.542 1.00 96.81 104 SER A C 1
ATOM 854 O O . SER A 1 104 ? -2.235 -7.440 23.427 1.00 96.81 104 SER A O 1
ATOM 856 N N . GLN A 1 105 ? -1.655 -5.296 23.808 1.00 97.88 105 GLN A N 1
ATOM 857 C CA . GLN A 1 105 ? -3.012 -4.823 24.052 1.00 97.88 105 GLN A CA 1
ATOM 858 C C . GLN A 1 105 ? -3.868 -4.885 22.774 1.00 97.88 105 GLN A C 1
ATOM 860 O O . GLN A 1 105 ? -4.991 -5.381 22.832 1.00 97.88 105 GLN A O 1
ATOM 865 N N . LEU A 1 106 ? -3.334 -4.511 21.600 1.00 97.94 106 LEU A N 1
ATOM 866 C CA . LEU A 1 106 ? -4.055 -4.643 20.324 1.00 97.94 106 LEU A CA 1
ATOM 867 C C . LEU A 1 106 ? -4.400 -6.099 19.989 1.00 97.94 106 LEU A C 1
ATOM 869 O O . LEU A 1 106 ? -5.478 -6.367 19.463 1.00 97.94 106 LEU A O 1
ATOM 873 N N . LYS A 1 107 ? -3.515 -7.057 20.296 1.00 98.06 107 LYS A N 1
ATOM 874 C CA . LYS A 1 107 ? -3.804 -8.489 20.103 1.00 98.06 107 LYS A CA 1
ATOM 875 C C . LYS A 1 107 ? -4.944 -8.970 20.993 1.00 98.06 107 LYS A C 1
ATOM 877 O O . LYS A 1 107 ? -5.794 -9.731 20.535 1.00 98.06 107 LYS A O 1
ATOM 882 N N . GLU A 1 108 ? -4.938 -8.568 22.260 1.00 98.06 108 GLU A N 1
ATOM 883 C CA . GLU A 1 108 ? -6.010 -8.927 23.187 1.00 98.06 108 GLU A CA 1
ATOM 884 C C . GLU A 1 108 ? -7.330 -8.285 22.750 1.00 98.06 108 GLU A C 1
ATOM 886 O O . GLU A 1 108 ? -8.354 -8.964 22.686 1.00 98.06 108 GLU A O 1
ATOM 891 N N . PHE A 1 109 ? -7.292 -7.016 22.340 1.00 98.19 109 PHE A N 1
ATOM 892 C CA . PHE A 1 109 ? -8.470 -6.320 21.844 1.00 98.19 109 PHE A CA 1
ATOM 893 C C . PHE A 1 109 ? -9.020 -6.964 20.560 1.00 98.19 109 PHE A C 1
ATOM 895 O O . PHE A 1 109 ? -10.213 -7.256 20.488 1.00 98.19 109 PHE A O 1
ATOM 902 N N . GLU A 1 110 ? -8.165 -7.306 19.586 1.00 98.06 110 GLU A N 1
ATOM 903 C CA . GLU A 1 110 ? -8.584 -8.023 18.369 1.00 98.06 110 GLU A CA 1
ATOM 904 C C . GLU A 1 110 ? -9.200 -9.382 18.693 1.00 98.06 110 GLU A C 1
ATOM 906 O O . GLU A 1 110 ? -10.214 -9.739 18.101 1.00 98.06 110 GLU A O 1
ATOM 911 N N . SER A 1 111 ? -8.652 -10.118 19.663 1.00 97.69 111 SER A N 1
ATOM 912 C CA . SER A 1 111 ? -9.202 -11.399 20.119 1.00 97.69 111 SER A CA 1
ATOM 913 C C . SER A 1 111 ? -10.607 -11.248 20.718 1.00 97.69 111 SER A C 1
ATOM 915 O O . SER A 1 111 ? -11.482 -12.089 20.484 1.00 97.69 111 SER A O 1
ATOM 917 N N . GLN A 1 112 ? -10.851 -10.176 21.476 1.00 97.12 112 GLN A N 1
ATOM 918 C CA . GLN A 1 112 ? -12.158 -9.875 22.063 1.00 97.12 112 GLN A CA 1
ATOM 919 C C . GLN A 1 112 ? -13.173 -9.454 20.995 1.00 97.12 112 GLN A C 1
ATOM 921 O O . GLN A 1 112 ? -14.248 -10.054 20.904 1.00 97.12 112 GLN A O 1
ATOM 926 N N . GLU A 1 113 ? -12.814 -8.498 20.138 1.00 96.50 113 GLU A N 1
ATOM 927 C CA . GLU A 1 113 ? -13.681 -8.015 19.059 1.00 96.50 113 GLU A CA 1
ATOM 928 C C . GLU A 1 113 ? -13.944 -9.096 18.011 1.00 96.50 113 GLU A C 1
ATOM 930 O O . GLU A 1 113 ? -15.074 -9.252 17.553 1.00 96.50 113 GLU A O 1
ATOM 935 N N . ARG A 1 114 ? -12.965 -9.962 17.723 1.00 95.81 114 ARG A N 1
ATOM 936 C CA . ARG A 1 114 ? -13.161 -11.136 16.864 1.00 95.81 114 ARG A CA 1
ATOM 937 C C . ARG A 1 114 ? -14.283 -12.030 17.381 1.00 95.81 114 ARG A C 1
ATOM 939 O O . ARG A 1 114 ? -15.059 -12.547 16.582 1.00 95.81 114 ARG A O 1
ATOM 946 N N . LYS A 1 115 ? -14.387 -12.252 18.696 1.00 95.69 115 LYS A N 1
ATOM 947 C CA . LYS A 1 115 ? -15.464 -13.085 19.269 1.00 95.69 115 LYS A CA 1
ATOM 948 C C . LYS A 1 115 ? -16.838 -12.447 19.079 1.00 95.69 115 LYS A C 1
ATOM 950 O O . LYS A 1 115 ? -17.812 -13.188 18.956 1.00 95.69 115 LYS A O 1
ATOM 955 N N . LYS A 1 116 ? -16.926 -11.112 19.084 1.00 92.56 116 LYS A N 1
ATOM 956 C CA . LYS A 1 116 ? -18.161 -10.376 18.776 1.00 92.56 116 LYS A CA 1
ATOM 957 C C . LYS A 1 116 ? -18.470 -10.482 17.281 1.00 92.56 116 LYS A C 1
ATOM 959 O O . LYS A 1 116 ? -19.544 -10.948 16.920 1.00 92.56 116 LYS A O 1
ATOM 964 N N . TRP A 1 117 ? -17.487 -10.182 16.433 1.00 93.00 117 TRP A N 1
ATOM 965 C CA . TRP A 1 117 ? -17.592 -10.253 14.976 1.00 93.00 117 TRP A CA 1
ATOM 966 C C . TRP A 1 117 ? -18.012 -11.641 14.469 1.00 93.00 117 TRP A C 1
ATOM 968 O O . TRP A 1 117 ? -18.912 -11.751 13.646 1.00 93.00 117 TRP A O 1
ATOM 978 N N . LEU A 1 118 ? -17.450 -12.725 15.018 1.00 92.69 118 LEU A N 1
ATOM 979 C CA . LEU A 1 118 ? -17.804 -14.101 14.635 1.00 92.69 118 LEU A CA 1
ATOM 980 C C . LEU A 1 118 ? -19.275 -14.475 14.894 1.00 92.69 118 LEU A C 1
ATOM 982 O O . LEU A 1 118 ? -19.736 -15.478 14.351 1.00 92.69 118 LEU A O 1
ATOM 986 N N . LYS A 1 119 ? -19.987 -13.719 15.738 1.00 91.25 119 LYS A N 1
ATOM 987 C CA . LYS A 1 119 ? -21.419 -13.911 16.013 1.00 91.25 119 LYS A CA 1
ATOM 988 C C . LYS A 1 119 ? -22.318 -13.077 15.098 1.00 91.25 119 LYS A C 1
ATOM 990 O O . LYS A 1 119 ? -23.517 -13.330 15.074 1.00 91.25 119 LYS A O 1
ATOM 995 N N . GLY A 1 120 ? -21.759 -12.077 14.418 1.00 85.19 120 GLY A N 1
ATOM 996 C CA . GLY A 1 120 ? -22.488 -11.187 13.524 1.00 85.19 120 GLY A CA 1
ATOM 997 C C . GLY A 1 120 ? -22.628 -11.744 12.110 1.00 85.19 120 GLY A C 1
ATOM 998 O O . GLY A 1 120 ? -22.075 -12.797 11.770 1.00 85.19 120 GLY A O 1
ATOM 999 N N . ASP A 1 121 ? -23.365 -11.003 11.284 1.00 82.88 121 ASP A N 1
ATOM 1000 C CA . ASP A 1 121 ? -23.344 -11.210 9.839 1.00 82.88 121 ASP A CA 1
ATOM 1001 C C . ASP A 1 121 ? -21.956 -10.866 9.273 1.00 82.88 121 ASP A C 1
ATOM 1003 O O . ASP A 1 121 ? -21.285 -9.961 9.769 1.00 82.88 121 ASP A O 1
ATOM 1007 N N . ARG A 1 122 ? -21.517 -11.635 8.272 1.00 87.81 122 ARG A N 1
ATOM 1008 C CA . ARG A 1 122 ? -20.170 -11.587 7.677 1.00 87.81 122 ARG A CA 1
ATOM 1009 C C . ARG A 1 122 ? -20.269 -11.310 6.182 1.00 87.81 122 ARG A C 1
ATOM 1011 O O . ARG A 1 122 ? -19.814 -12.103 5.356 1.00 87.81 122 ARG A O 1
ATOM 1018 N N . SER A 1 123 ? -20.904 -10.190 5.871 1.00 88.00 123 SER A N 1
ATOM 1019 C CA . SER A 1 123 ? -21.124 -9.671 4.523 1.00 88.00 123 SER A CA 1
ATOM 1020 C C . SER A 1 123 ? -19.959 -8.794 4.038 1.00 88.00 123 SER A C 1
ATOM 1022 O O . SER A 1 123 ? -19.925 -8.386 2.878 1.00 88.00 123 SER A O 1
ATOM 1024 N N . GLY A 1 124 ? -18.955 -8.548 4.883 1.00 88.31 124 GLY A N 1
ATOM 1025 C CA . GLY A 1 124 ? -17.728 -7.857 4.506 1.00 88.31 124 GLY A CA 1
ATOM 1026 C C . GLY A 1 124 ? -17.862 -6.338 4.603 1.00 88.31 124 GLY A C 1
ATOM 1027 O O . GLY A 1 124 ? -18.604 -5.820 5.429 1.00 88.31 124 GLY A O 1
ATOM 1028 N N . TRP A 1 125 ? -17.150 -5.588 3.757 1.00 89.19 125 TRP A N 1
ATOM 1029 C CA . TRP A 1 125 ? -17.101 -4.118 3.855 1.00 89.19 125 TRP A CA 1
ATOM 1030 C C . TRP A 1 125 ? -18.451 -3.407 3.656 1.00 89.19 125 TRP A C 1
ATOM 1032 O O . TRP A 1 125 ? -18.645 -2.284 4.132 1.00 89.19 125 TRP A O 1
ATOM 1042 N N . VAL A 1 126 ? -19.394 -4.039 2.953 1.00 86.88 126 VAL A N 1
ATOM 1043 C CA . VAL A 1 126 ? -20.747 -3.489 2.774 1.00 86.88 126 VAL A CA 1
ATOM 1044 C C . VAL A 1 126 ? -21.523 -3.435 4.089 1.00 86.88 126 VAL A C 1
ATOM 1046 O O . VAL A 1 126 ? -22.365 -2.560 4.242 1.00 86.88 126 VAL A O 1
ATOM 1049 N N . ASN A 1 127 ? -21.192 -4.301 5.051 1.00 87.12 127 ASN A N 1
ATOM 1050 C CA . ASN A 1 127 ? -21.766 -4.275 6.385 1.00 87.12 127 ASN A CA 1
ATOM 1051 C C . ASN A 1 127 ? -21.012 -3.267 7.259 1.00 87.12 127 ASN A C 1
ATOM 1053 O O . ASN A 1 127 ? -19.878 -3.497 7.692 1.00 87.12 127 ASN A O 1
ATOM 1057 N N . PHE A 1 128 ? -21.664 -2.143 7.544 1.00 85.50 128 PHE A N 1
ATOM 1058 C CA . PHE A 1 128 ? -21.101 -1.062 8.350 1.00 85.50 128 PHE A CA 1
ATOM 1059 C C . PHE A 1 128 ? -20.712 -1.519 9.763 1.00 85.50 128 PHE A C 1
ATOM 1061 O O . PHE A 1 128 ? -19.692 -1.070 10.283 1.00 85.50 128 PHE A O 1
ATOM 1068 N N . LYS A 1 129 ? -21.441 -2.486 10.343 1.00 84.94 129 LYS A N 1
ATOM 1069 C CA . LYS A 1 129 ? -21.168 -3.034 11.682 1.00 84.94 129 LYS A CA 1
ATOM 1070 C C . LYS A 1 129 ? -19.850 -3.834 11.737 1.00 84.94 129 LYS A C 1
ATOM 1072 O O . LYS A 1 129 ? -19.277 -3.993 12.811 1.00 84.94 129 LYS A O 1
ATOM 1077 N N . GLU A 1 130 ? -19.329 -4.319 10.603 1.00 89.69 130 GLU A N 1
ATOM 1078 C CA . GLU A 1 130 ? -18.061 -5.075 10.540 1.00 89.69 130 GLU A CA 1
ATOM 1079 C C . GLU A 1 130 ? -16.818 -4.193 10.381 1.00 89.69 130 GLU A C 1
ATOM 1081 O O . GLU A 1 130 ? -15.709 -4.604 10.745 1.00 89.69 130 GLU A O 1
ATOM 1086 N N . ARG A 1 131 ? -16.973 -2.983 9.834 1.00 91.44 131 ARG A N 1
ATOM 1087 C CA . ARG A 1 131 ? -15.842 -2.110 9.489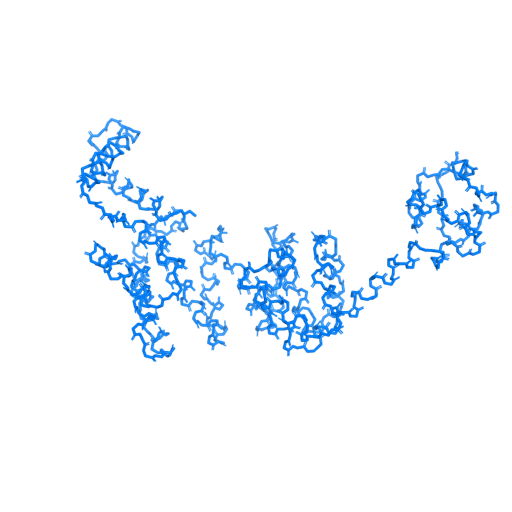 1.00 91.44 131 ARG A CA 1
ATOM 1088 C C . ARG A 1 131 ? -14.963 -1.737 10.683 1.00 91.44 131 ARG A C 1
ATOM 1090 O O . ARG A 1 131 ? -13.744 -1.803 10.504 1.00 91.44 131 ARG A O 1
ATOM 1097 N N . PRO A 1 132 ? -15.497 -1.436 11.886 1.00 92.56 132 PRO A N 1
ATOM 1098 C CA . PRO A 1 132 ? -14.656 -1.171 13.050 1.00 92.56 132 PRO A CA 1
ATOM 1099 C C . PRO A 1 132 ? -13.712 -2.343 13.378 1.00 92.56 132 PRO A C 1
ATOM 1101 O O . PRO A 1 132 ? -12.519 -2.139 13.604 1.00 92.56 132 PRO A O 1
ATOM 1104 N N . TYR A 1 133 ? -14.191 -3.593 13.301 1.00 95.62 133 TYR A N 1
ATOM 1105 C CA . TYR A 1 133 ? -13.338 -4.773 13.499 1.00 95.62 133 TYR A CA 1
ATOM 1106 C C . TYR A 1 133 ? -12.276 -4.912 12.395 1.00 95.62 133 TYR A C 1
ATOM 1108 O O . TYR A 1 133 ? -11.115 -5.218 12.681 1.00 95.62 133 TYR A O 1
ATOM 1116 N N . MET A 1 134 ? -12.631 -4.649 11.133 1.00 95.81 134 MET A N 1
ATOM 1117 C CA . MET A 1 134 ? -11.657 -4.657 10.034 1.00 95.81 134 MET A CA 1
ATOM 1118 C C . MET A 1 134 ? -10.587 -3.570 10.203 1.00 95.81 134 MET A C 1
ATOM 1120 O O . MET A 1 134 ? -9.412 -3.845 9.960 1.00 95.81 134 MET A O 1
ATOM 1124 N N . ARG A 1 135 ? -10.954 -2.369 10.675 1.00 95.12 135 ARG A N 1
ATOM 1125 C CA . ARG A 1 135 ? -10.006 -1.288 10.993 1.00 95.12 135 ARG A CA 1
ATOM 1126 C C . ARG A 1 135 ? -9.068 -1.674 12.140 1.00 95.12 135 ARG A C 1
ATOM 1128 O O . ARG A 1 135 ? -7.857 -1.522 11.985 1.00 95.12 135 ARG A O 1
ATOM 1135 N N . LEU A 1 136 ? -9.574 -2.288 13.215 1.00 97.56 136 LEU A N 1
ATOM 1136 C CA . LEU A 1 136 ? -8.746 -2.853 14.293 1.00 97.56 136 LEU A CA 1
ATOM 1137 C C . LEU A 1 136 ? -7.747 -3.887 13.771 1.00 97.56 136 LEU A C 1
ATOM 1139 O O . LEU A 1 136 ? -6.551 -3.835 14.068 1.00 97.56 136 LEU A O 1
ATOM 1143 N N . LYS A 1 137 ? -8.227 -4.824 12.954 1.00 97.62 137 LYS A N 1
ATOM 1144 C CA . LYS A 1 137 ? -7.390 -5.869 12.368 1.00 97.62 137 LYS A CA 1
ATOM 1145 C C . LYS A 1 137 ? -6.327 -5.291 11.431 1.00 97.62 137 LYS A C 1
ATOM 1147 O O . LYS A 1 137 ? -5.196 -5.774 11.452 1.00 97.62 137 LYS A O 1
ATOM 1152 N N . ASN A 1 138 ? -6.671 -4.264 10.653 1.00 97.06 138 ASN A N 1
ATOM 1153 C CA . ASN A 1 138 ? -5.737 -3.524 9.805 1.00 97.06 138 ASN A CA 1
ATOM 1154 C C . ASN A 1 138 ? -4.670 -2.824 10.645 1.00 97.06 138 ASN A C 1
ATOM 1156 O O . ASN A 1 138 ? -3.479 -2.953 10.370 1.00 97.06 138 ASN A O 1
ATOM 1160 N N . ARG A 1 139 ? -5.074 -2.166 11.737 1.00 96.44 139 ARG A N 1
ATOM 1161 C CA . ARG A 1 139 ? -4.129 -1.510 12.637 1.00 96.44 139 ARG A CA 1
ATOM 1162 C C . ARG A 1 139 ? -3.148 -2.494 13.266 1.00 96.44 139 ARG A C 1
ATOM 1164 O O . ARG A 1 139 ? -1.947 -2.241 13.257 1.00 96.44 139 ARG A O 1
ATOM 1171 N N . LEU A 1 140 ? -3.630 -3.650 13.723 1.00 98.19 140 LEU A N 1
ATOM 1172 C CA . LEU A 1 140 ? -2.772 -4.724 14.225 1.00 98.19 140 LEU A CA 1
ATOM 1173 C C . LEU A 1 140 ? -1.828 -5.273 13.136 1.00 98.19 140 LEU A C 1
ATOM 1175 O O . LEU A 1 140 ? -0.666 -5.561 13.422 1.00 98.19 140 LEU A O 1
ATOM 1179 N N . ALA A 1 141 ? -2.290 -5.392 11.886 1.00 98.25 141 ALA A N 1
ATOM 1180 C CA . ALA A 1 141 ? -1.454 -5.811 10.759 1.00 98.25 141 ALA A CA 1
ATOM 1181 C C . ALA A 1 141 ? -0.297 -4.827 10.511 1.00 98.25 141 ALA A C 1
ATOM 1183 O O . ALA A 1 141 ? 0.856 -5.249 10.399 1.00 98.25 141 ALA A O 1
ATOM 1184 N N . PHE A 1 142 ? -0.586 -3.522 10.512 1.00 96.56 142 PHE A N 1
ATOM 1185 C CA . PHE A 1 142 ? 0.432 -2.475 10.420 1.00 96.56 142 PHE A CA 1
ATOM 1186 C C . PHE A 1 142 ? 1.369 -2.459 11.628 1.00 96.56 142 PHE A C 1
ATOM 1188 O O . PHE A 1 142 ? 2.571 -2.283 11.453 1.00 96.56 142 PHE A O 1
ATOM 1195 N N . GLN A 1 143 ? 0.867 -2.718 12.837 1.00 96.81 143 GLN A N 1
ATOM 1196 C CA . GLN A 1 143 ? 1.726 -2.835 14.014 1.00 96.81 143 GLN A CA 1
ATOM 1197 C C . GLN A 1 143 ? 2.721 -3.993 13.863 1.00 96.81 143 GLN A C 1
ATOM 1199 O O . GLN A 1 143 ? 3.907 -3.825 14.138 1.00 96.81 143 GLN A O 1
ATOM 1204 N N . TYR A 1 144 ? 2.286 -5.152 13.357 1.00 98.12 144 TYR A N 1
ATOM 1205 C CA . TYR A 1 144 ? 3.206 -6.242 13.022 1.00 98.12 144 TYR A CA 1
ATOM 1206 C C . TYR A 1 144 ? 4.216 -5.844 11.937 1.00 98.12 144 TYR A C 1
ATOM 1208 O O . TYR A 1 144 ? 5.401 -6.146 12.075 1.00 98.12 144 TYR A O 1
ATOM 1216 N N . PHE A 1 145 ? 3.768 -5.158 10.883 1.00 96.50 145 PHE A N 1
ATOM 1217 C CA . PHE A 1 145 ? 4.631 -4.701 9.794 1.00 96.50 145 PHE A CA 1
ATOM 1218 C C . PHE A 1 145 ? 5.724 -3.739 10.286 1.00 96.50 145 PHE A C 1
ATOM 1220 O O . PHE A 1 145 ? 6.906 -3.973 10.033 1.00 96.50 145 PHE A O 1
ATOM 1227 N N . ASN A 1 146 ? 5.348 -2.719 11.061 1.00 93.44 146 ASN A N 1
ATOM 1228 C CA . ASN A 1 146 ? 6.262 -1.711 11.604 1.00 93.44 146 ASN A CA 1
ATOM 1229 C C . ASN A 1 146 ? 7.323 -2.325 12.527 1.00 93.44 146 ASN A C 1
ATOM 1231 O O . ASN A 1 146 ? 8.464 -1.872 12.549 1.00 93.44 146 ASN A O 1
ATOM 1235 N N . GLN A 1 147 ? 6.970 -3.396 13.243 1.00 94.81 147 GLN A N 1
ATOM 1236 C CA . GLN A 1 147 ? 7.891 -4.156 14.094 1.00 94.81 147 GLN A CA 1
ATOM 1237 C C . GLN A 1 147 ? 8.642 -5.269 13.341 1.00 94.81 147 GLN A C 1
ATOM 1239 O O . GLN A 1 147 ? 9.262 -6.125 13.970 1.00 94.81 147 GLN A O 1
ATOM 1244 N N . LYS A 1 148 ? 8.589 -5.287 12.000 1.00 95.38 148 LYS A N 1
ATOM 1245 C CA . LYS A 1 148 ? 9.297 -6.249 11.134 1.00 95.38 148 LYS A CA 1
ATOM 1246 C C . LYS A 1 148 ? 8.855 -7.708 11.315 1.00 95.38 148 LYS A C 1
ATOM 1248 O O . LYS A 1 148 ? 9.523 -8.643 10.879 1.00 95.38 148 LYS A O 1
ATOM 1253 N N . LEU A 1 149 ? 7.682 -7.925 11.911 1.00 97.69 149 LEU A N 1
ATOM 1254 C CA . LEU A 1 149 ? 7.061 -9.235 12.120 1.00 97.69 149 LEU A CA 1
ATOM 1255 C C . LEU A 1 149 ? 6.230 -9.622 10.886 1.00 97.69 149 LEU A C 1
ATOM 1257 O O . LEU A 1 149 ? 5.007 -9.784 10.938 1.00 97.69 149 LEU A O 1
ATOM 1261 N N . TYR A 1 150 ? 6.911 -9.732 9.745 1.00 98.12 150 TYR A N 1
ATOM 1262 C CA . TYR A 1 150 ? 6.288 -9.843 8.425 1.00 98.12 150 TYR A CA 1
ATOM 1263 C C . TYR A 1 150 ? 5.365 -11.058 8.233 1.00 98.12 150 TYR A C 1
ATOM 1265 O O . TYR A 1 150 ? 4.280 -10.874 7.679 1.00 98.12 150 TYR A O 1
ATOM 1273 N N . PRO A 1 151 ? 5.691 -12.283 8.700 1.00 98.50 151 PRO A N 1
ATOM 1274 C CA . PRO A 1 151 ? 4.774 -13.417 8.558 1.00 98.50 151 PRO A CA 1
ATOM 1275 C C . PRO A 1 151 ? 3.428 -13.196 9.264 1.00 98.50 151 PRO A C 1
ATOM 1277 O O . PRO A 1 151 ? 2.378 -13.595 8.759 1.00 98.50 151 PRO A O 1
ATOM 1280 N N . GLN A 1 152 ? 3.450 -12.548 10.430 1.00 98.44 152 GLN A N 1
ATOM 1281 C CA . GLN A 1 152 ? 2.259 -12.210 11.198 1.00 98.44 152 GLN A CA 1
ATOM 1282 C C . GLN A 1 152 ? 1.458 -11.124 10.480 1.00 98.44 152 GLN A C 1
ATOM 1284 O O . GLN A 1 152 ? 0.259 -11.309 10.276 1.00 98.44 152 GLN A O 1
ATOM 1289 N N . ALA A 1 153 ? 2.114 -10.051 10.029 1.00 98.56 153 ALA A N 1
ATOM 1290 C CA . ALA A 1 153 ? 1.471 -9.007 9.234 1.00 98.56 153 ALA A CA 1
ATOM 1291 C C . ALA A 1 153 ? 0.766 -9.599 8.000 1.00 98.56 153 ALA A C 1
ATOM 1293 O O . ALA A 1 153 ? -0.422 -9.351 7.791 1.00 98.56 153 ALA A O 1
ATOM 1294 N N . LEU A 1 154 ? 1.455 -10.468 7.248 1.00 98.56 154 LEU A N 1
ATOM 1295 C CA . LEU A 1 154 ? 0.920 -11.089 6.033 1.00 98.56 154 LEU A CA 1
ATOM 1296 C C . LEU A 1 154 ? -0.340 -11.900 6.322 1.00 98.56 154 LEU A C 1
ATOM 1298 O O . LEU A 1 154 ? -1.328 -11.762 5.609 1.00 98.56 154 LEU A O 1
ATOM 1302 N N . LYS A 1 155 ? -0.348 -12.688 7.403 1.00 98.19 155 LYS A N 1
ATOM 1303 C CA . LYS A 1 155 ? -1.534 -13.454 7.807 1.00 98.19 155 LYS A CA 1
ATOM 1304 C C . LYS A 1 155 ? -2.750 -12.549 8.040 1.00 98.19 155 LYS A C 1
ATOM 1306 O O . LYS A 1 155 ? -3.863 -12.926 7.671 1.00 98.19 155 LYS A 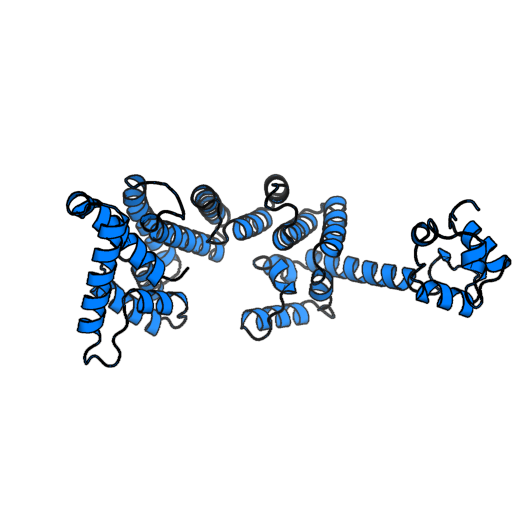O 1
ATOM 1311 N N . HIS A 1 156 ? -2.554 -11.385 8.663 1.00 98.25 156 HIS A N 1
ATOM 1312 C CA . HIS A 1 156 ? -3.642 -10.441 8.916 1.00 98.25 156 HIS A CA 1
ATOM 1313 C C . HIS A 1 156 ? -4.128 -9.768 7.627 1.00 98.25 156 HIS A C 1
ATOM 1315 O O . HIS A 1 156 ? -5.339 -9.735 7.414 1.00 98.25 156 HIS A O 1
ATOM 1321 N N . PHE A 1 157 ? -3.226 -9.310 6.753 1.00 98.31 157 PHE A N 1
ATOM 1322 C CA . PHE A 1 157 ? -3.603 -8.714 5.465 1.00 98.31 157 PHE A CA 1
ATOM 1323 C C . PHE A 1 157 ? -4.274 -9.720 4.517 1.00 98.31 157 PHE A C 1
ATOM 1325 O O . PHE A 1 157 ? -5.289 -9.395 3.910 1.00 98.31 157 PHE A O 1
ATOM 1332 N N . GLU A 1 158 ? -3.804 -10.971 4.453 1.00 97.62 158 GLU A N 1
ATOM 1333 C CA . GLU A 1 158 ? -4.457 -12.030 3.665 1.00 97.62 158 GLU A CA 1
ATOM 1334 C C . GLU A 1 158 ? -5.874 -12.344 4.174 1.00 97.62 158 GLU A C 1
ATOM 1336 O O . GLU A 1 158 ? -6.746 -12.739 3.399 1.00 97.62 158 GLU A O 1
ATOM 1341 N N . GLU A 1 159 ? -6.119 -12.235 5.483 1.00 96.56 159 GLU A N 1
ATOM 1342 C CA . GLU A 1 159 ? -7.459 -12.404 6.048 1.00 96.56 159 GLU A CA 1
ATOM 1343 C C . GLU A 1 159 ? -8.342 -11.180 5.795 1.00 96.56 159 GLU A C 1
ATOM 1345 O O . GLU A 1 159 ? -9.493 -11.358 5.405 1.00 96.56 159 GLU A O 1
ATOM 1350 N N . LEU A 1 160 ? -7.800 -9.966 5.931 1.00 96.75 160 LEU A N 1
ATOM 1351 C CA . LEU A 1 160 ? -8.498 -8.728 5.577 1.00 96.75 160 LEU A CA 1
ATOM 1352 C C . LEU A 1 160 ? -8.935 -8.725 4.117 1.00 96.75 160 LEU A C 1
ATOM 1354 O O . LEU A 1 160 ? -10.099 -8.461 3.847 1.00 96.75 160 LEU A O 1
ATOM 1358 N N . TYR A 1 161 ? -8.051 -9.101 3.194 1.00 95.62 161 TYR A N 1
ATOM 1359 C CA . TYR A 1 161 ? -8.373 -9.177 1.771 1.00 95.62 161 TYR A CA 1
ATOM 1360 C C . TYR A 1 161 ? -9.488 -10.197 1.476 1.00 95.62 161 TYR A C 1
ATOM 1362 O O . TYR A 1 161 ? -10.355 -9.963 0.640 1.00 95.62 161 TYR A O 1
ATOM 1370 N N . ARG A 1 162 ? -9.532 -11.317 2.215 1.00 94.31 162 ARG A N 1
ATOM 1371 C CA . ARG A 1 162 ? -10.633 -12.295 2.120 1.00 94.31 162 ARG A CA 1
ATOM 1372 C C . ARG A 1 162 ? -11.957 -11.761 2.668 1.00 94.31 162 ARG A C 1
ATOM 1374 O O . ARG A 1 162 ? -13.005 -12.097 2.131 1.00 94.31 162 ARG A O 1
ATOM 1381 N N . MET A 1 163 ? -11.911 -10.976 3.743 1.00 93.12 163 MET A N 1
ATOM 1382 C CA . MET A 1 163 ? -13.090 -10.359 4.364 1.00 93.12 163 MET A CA 1
ATOM 1383 C C . MET A 1 163 ? -13.596 -9.138 3.583 1.00 93.12 163 MET A C 1
ATOM 1385 O O . MET A 1 163 ? -14.779 -8.816 3.634 1.00 93.12 163 MET A O 1
ATOM 1389 N N . ASN A 1 164 ? -12.701 -8.460 2.869 1.00 91.81 164 ASN A N 1
ATOM 1390 C CA . ASN A 1 164 ? -12.957 -7.246 2.112 1.00 91.81 164 ASN A CA 1
ATOM 1391 C C . ASN A 1 164 ? -12.384 -7.373 0.686 1.00 91.81 164 ASN A C 1
ATOM 1393 O O . ASN A 1 164 ? -11.349 -6.772 0.392 1.00 91.81 164 ASN A O 1
ATOM 1397 N N . PRO A 1 165 ? -13.036 -8.138 -0.214 1.00 88.62 165 PRO A N 1
ATOM 1398 C CA . PRO A 1 165 ? -12.540 -8.333 -1.580 1.00 88.62 165 PRO A CA 1
ATOM 1399 C C . PRO A 1 165 ? -12.498 -7.049 -2.420 1.00 88.62 165 PRO A C 1
ATOM 1401 O O . PRO A 1 165 ? -11.722 -6.969 -3.367 1.00 88.62 165 PRO A O 1
ATOM 1404 N N . SER A 1 166 ? -13.310 -6.040 -2.077 1.00 87.69 166 SER A N 1
ATOM 1405 C CA . SER A 1 166 ? -13.252 -4.693 -2.667 1.00 87.69 166 SER A CA 1
ATOM 1406 C C . SER A 1 166 ? -12.045 -3.876 -2.196 1.00 87.69 166 SER A C 1
ATOM 1408 O O . SER A 1 166 ? -11.819 -2.775 -2.688 1.00 87.69 166 SER A O 1
ATOM 1410 N N . ASP A 1 167 ? -11.273 -4.420 -1.254 1.00 90.19 167 ASP A N 1
ATOM 1411 C CA . ASP A 1 167 ? -9.985 -3.927 -0.786 1.00 90.19 167 ASP A CA 1
ATOM 1412 C C . ASP A 1 167 ? -9.982 -2.448 -0.376 1.00 90.19 167 ASP A C 1
ATOM 1414 O O . ASP A 1 167 ? -9.036 -1.699 -0.615 1.00 90.19 167 ASP A O 1
ATOM 1418 N N . ASN A 1 168 ? -11.056 -2.020 0.291 1.00 90.44 168 ASN A N 1
ATOM 1419 C CA . ASN A 1 168 ? -11.229 -0.634 0.738 1.00 90.44 168 ASN A CA 1
ATOM 1420 C C . ASN A 1 168 ? -10.169 -0.157 1.745 1.00 90.44 168 ASN A C 1
ATOM 1422 O O . ASN A 1 168 ? -10.106 1.035 2.028 1.00 90.44 168 ASN A O 1
ATOM 1426 N N . LEU A 1 169 ? -9.372 -1.074 2.302 1.00 91.06 169 LEU A N 1
ATOM 1427 C CA . LEU A 1 169 ? -8.279 -0.781 3.232 1.00 91.06 169 LEU A CA 1
ATOM 1428 C C . LEU A 1 169 ? -6.886 -0.924 2.590 1.00 91.06 169 LEU A C 1
ATOM 1430 O O . LEU A 1 169 ? -5.893 -0.835 3.305 1.00 91.06 169 LEU A O 1
ATOM 1434 N N . GLY A 1 170 ? -6.796 -1.179 1.278 1.00 91.50 170 GLY A N 1
ATOM 1435 C CA . GLY A 1 170 ? -5.520 -1.268 0.554 1.00 91.50 170 GLY A CA 1
ATOM 1436 C C . GLY A 1 170 ? -4.641 -2.465 0.945 1.00 91.50 170 GLY A C 1
ATOM 1437 O O . GLY A 1 170 ? -3.417 -2.412 0.832 1.00 91.50 170 GLY A O 1
ATOM 1438 N N . SER A 1 171 ? -5.242 -3.563 1.411 1.00 95.19 171 SER A N 1
ATOM 1439 C CA . SER A 1 171 ? -4.525 -4.779 1.807 1.00 95.19 171 SER A CA 1
ATOM 1440 C C . SER A 1 171 ? -3.759 -5.419 0.647 1.00 95.19 171 SER A C 1
ATOM 1442 O O . SER A 1 171 ? -2.716 -6.022 0.900 1.00 95.19 171 SER A O 1
ATOM 1444 N N . ARG A 1 172 ? -4.205 -5.277 -0.615 1.00 95.06 172 ARG A N 1
ATOM 1445 C CA . ARG A 1 172 ? -3.516 -5.886 -1.773 1.00 95.06 172 ARG A CA 1
ATOM 1446 C C . ARG A 1 172 ? -2.085 -5.373 -1.949 1.00 95.06 172 ARG A C 1
ATOM 1448 O O . ARG A 1 172 ? -1.184 -6.163 -2.229 1.00 95.06 172 ARG A O 1
ATOM 1455 N N . TYR A 1 173 ? -1.860 -4.078 -1.730 1.00 93.69 173 TYR A N 1
ATOM 1456 C CA . TYR A 1 173 ? -0.538 -3.470 -1.873 1.00 93.69 173 TYR A CA 1
ATOM 1457 C C . TYR A 1 173 ? 0.380 -3.892 -0.731 1.00 93.69 173 TYR A C 1
ATOM 1459 O O . TYR A 1 173 ? 1.513 -4.309 -0.975 1.00 93.69 173 TYR A O 1
ATOM 1467 N N . MET A 1 174 ? -0.137 -3.924 0.501 1.00 95.88 174 MET A N 1
ATOM 1468 C CA . MET A 1 174 ? 0.618 -4.426 1.651 1.00 95.88 174 MET A CA 1
ATOM 1469 C C . MET A 1 174 ? 0.951 -5.916 1.535 1.00 95.88 174 MET A C 1
ATOM 1471 O O . MET A 1 174 ? 2.043 -6.328 1.927 1.00 95.88 174 MET A O 1
ATOM 1475 N N . MET A 1 175 ? 0.066 -6.735 0.955 1.00 97.50 175 MET A N 1
ATOM 1476 C CA . MET A 1 175 ? 0.373 -8.134 0.640 1.00 97.50 175 MET A CA 1
ATOM 1477 C C . MET A 1 175 ? 1.562 -8.244 -0.318 1.00 97.50 175 MET A C 1
ATOM 1479 O O . MET A 1 175 ? 2.461 -9.043 -0.064 1.00 97.50 175 MET A O 1
ATOM 1483 N N . MET A 1 176 ? 1.613 -7.423 -1.371 1.00 97.00 176 MET A N 1
ATOM 1484 C CA . MET A 1 176 ? 2.757 -7.403 -2.288 1.00 97.00 176 MET A CA 1
ATOM 1485 C C . MET A 1 176 ? 4.047 -6.939 -1.626 1.00 97.00 176 MET A C 1
ATOM 1487 O O . MET A 1 176 ? 5.073 -7.593 -1.799 1.00 97.00 176 MET A O 1
ATOM 1491 N N . VAL A 1 177 ? 3.995 -5.871 -0.826 1.00 96.12 177 VAL A N 1
ATOM 1492 C CA . VAL A 1 177 ? 5.143 -5.413 -0.028 1.00 96.12 177 VAL A CA 1
ATOM 1493 C C . VAL A 1 177 ? 5.672 -6.552 0.846 1.00 96.12 177 VAL A C 1
ATOM 1495 O O . VAL A 1 177 ? 6.869 -6.833 0.874 1.00 96.12 177 VAL A O 1
ATOM 1498 N N . LEU A 1 178 ? 4.782 -7.277 1.521 1.00 98.12 178 LEU A N 1
ATOM 1499 C CA . LEU A 1 178 ? 5.153 -8.406 2.370 1.00 98.12 178 LEU A CA 1
ATOM 1500 C C . LEU A 1 178 ? 5.675 -9.607 1.579 1.00 98.12 178 LEU A C 1
ATOM 1502 O O . LEU A 1 178 ? 6.569 -10.298 2.067 1.00 98.12 178 LEU A O 1
ATOM 1506 N N . TYR A 1 179 ? 5.181 -9.857 0.365 1.00 98.06 179 TYR A N 1
ATOM 1507 C CA . TYR A 1 179 ? 5.794 -10.847 -0.519 1.00 98.06 179 TYR A CA 1
ATOM 1508 C C . TYR A 1 179 ? 7.217 -10.446 -0.923 1.00 98.06 179 TYR A C 1
ATOM 1510 O O . TYR A 1 179 ? 8.061 -11.338 -1.006 1.00 98.06 179 TYR A O 1
ATOM 1518 N N . CYS A 1 180 ? 7.513 -9.149 -1.083 1.00 96.44 180 CYS A N 1
ATOM 1519 C CA . CYS A 1 180 ? 8.882 -8.658 -1.267 1.00 96.44 180 CYS A CA 1
ATOM 1520 C C . CYS A 1 180 ? 9.756 -8.960 -0.041 1.00 96.44 180 CYS A C 1
ATOM 1522 O O . CYS A 1 180 ? 10.764 -9.652 -0.161 1.00 96.44 180 CYS A O 1
ATOM 1524 N N . PHE A 1 181 ? 9.326 -8.536 1.153 1.00 96.62 181 PHE A N 1
ATOM 1525 C CA . PHE A 1 181 ? 10.059 -8.760 2.410 1.00 96.62 181 PHE A CA 1
ATOM 1526 C C . PHE A 1 181 ? 10.255 -10.230 2.788 1.00 96.62 181 PHE A C 1
ATOM 1528 O O . PHE A 1 181 ? 11.198 -10.569 3.501 1.00 96.62 181 PHE A O 1
ATOM 1535 N N . LEU A 1 182 ? 9.371 -11.109 2.324 1.00 97.56 182 LEU A N 1
ATOM 1536 C CA . LEU A 1 182 ? 9.447 -12.549 2.562 1.00 97.56 182 LEU A CA 1
ATOM 1537 C C . LEU A 1 182 ? 10.019 -13.326 1.366 1.00 97.56 182 LEU A C 1
ATOM 1539 O O . LEU A 1 182 ? 10.036 -14.557 1.413 1.00 97.56 182 LEU A O 1
ATOM 1543 N N . TYR A 1 183 ? 10.453 -12.636 0.306 1.00 96.88 183 TYR A N 1
ATOM 1544 C CA . TYR A 1 183 ? 10.976 -13.217 -0.936 1.00 96.88 183 TYR A CA 1
ATOM 1545 C C . TYR A 1 183 ? 10.041 -14.274 -1.569 1.00 96.88 183 TYR A C 1
ATOM 1547 O O . TYR A 1 183 ? 10.480 -15.266 -2.154 1.00 96.88 183 TYR A O 1
ATOM 1555 N N . GLN A 1 184 ? 8.721 -14.086 -1.456 1.00 97.94 184 GLN A N 1
ATOM 1556 C CA . GLN A 1 184 ? 7.696 -15.053 -1.880 1.00 97.94 184 GLN A CA 1
ATOM 1557 C C . GLN A 1 184 ? 7.294 -14.867 -3.349 1.00 97.94 184 GLN A C 1
ATOM 1559 O O . GLN A 1 184 ? 6.137 -14.568 -3.653 1.00 97.94 184 GLN A O 1
ATOM 1564 N N . TRP A 1 185 ? 8.241 -15.087 -4.267 1.00 97.94 185 TRP A N 1
ATOM 1565 C CA . TRP A 1 185 ? 8.044 -14.906 -5.713 1.00 97.94 185 TRP A CA 1
ATOM 1566 C C . TRP A 1 185 ? 6.786 -15.588 -6.262 1.00 97.94 185 TRP A C 1
ATOM 1568 O O . TRP A 1 185 ? 5.958 -14.936 -6.891 1.00 97.94 185 TRP A O 1
ATOM 1578 N N . ASP A 1 186 ? 6.604 -16.884 -5.996 1.00 98.06 186 ASP A N 1
ATOM 1579 C CA . ASP A 1 186 ? 5.509 -17.651 -6.605 1.00 98.06 186 ASP A CA 1
ATOM 1580 C C . ASP A 1 186 ? 4.131 -17.129 -6.180 1.00 98.06 186 ASP A C 1
ATOM 1582 O O . ASP A 1 186 ? 3.185 -17.118 -6.972 1.00 98.06 186 ASP A O 1
ATOM 1586 N N . LYS A 1 187 ? 4.013 -16.653 -4.933 1.00 98.06 187 LYS A N 1
ATOM 1587 C CA . LYS A 1 187 ? 2.783 -16.019 -4.455 1.00 98.06 187 LYS A CA 1
ATOM 1588 C C . LYS A 1 187 ? 2.581 -14.649 -5.087 1.00 98.06 187 LYS A C 1
ATOM 1590 O O . LYS A 1 187 ? 1.478 -14.385 -5.556 1.00 98.06 187 LYS A O 1
ATOM 1595 N N . ALA A 1 188 ? 3.630 -13.828 -5.141 1.00 97.88 188 ALA A N 1
ATOM 1596 C CA . ALA A 1 188 ? 3.581 -12.501 -5.744 1.00 97.88 188 ALA A CA 1
ATOM 1597 C C . ALA A 1 188 ? 3.162 -12.566 -7.217 1.00 97.88 188 ALA A C 1
ATOM 1599 O O . ALA A 1 188 ? 2.212 -11.903 -7.614 1.00 97.88 188 ALA A O 1
ATOM 1600 N N . VAL A 1 189 ? 3.790 -13.439 -8.013 1.00 97.69 189 VAL A N 1
ATOM 1601 C CA . VAL A 1 189 ? 3.445 -13.634 -9.431 1.00 97.69 189 VAL A CA 1
ATOM 1602 C C . VAL A 1 189 ? 2.016 -14.135 -9.591 1.00 97.69 189 VAL A C 1
ATOM 1604 O O . VAL A 1 189 ? 1.274 -13.632 -10.433 1.00 97.69 189 VAL A O 1
ATOM 1607 N N . LYS A 1 190 ? 1.605 -15.131 -8.796 1.00 97.56 190 LYS A N 1
ATOM 1608 C CA . LYS A 1 190 ? 0.236 -15.656 -8.862 1.00 97.56 190 LYS A CA 1
ATOM 1609 C C . LYS A 1 190 ? -0.793 -14.573 -8.539 1.00 97.56 190 LYS A C 1
ATOM 1611 O O . LYS A 1 190 ? -1.843 -14.543 -9.174 1.00 97.56 190 LYS A O 1
ATOM 1616 N N . PHE A 1 191 ? -0.505 -13.728 -7.554 1.00 96.38 191 PHE A N 1
ATOM 1617 C CA . PHE A 1 191 ? -1.386 -12.647 -7.132 1.00 96.38 191 PHE A CA 1
ATOM 1618 C C . PHE A 1 191 ? -1.433 -11.523 -8.174 1.00 96.38 191 PHE A C 1
ATOM 1620 O O . PHE A 1 191 ? -2.512 -11.198 -8.656 1.00 96.38 191 PHE A O 1
ATOM 1627 N N . ALA A 1 192 ? -0.279 -11.030 -8.625 1.00 95.62 192 ALA A N 1
ATOM 1628 C CA . ALA A 1 192 ? -0.179 -9.975 -9.631 1.00 95.62 192 ALA A CA 1
ATOM 1629 C C . ALA A 1 192 ? -0.795 -10.361 -10.988 1.00 95.62 192 ALA A C 1
ATOM 1631 O O . ALA A 1 192 ? -1.282 -9.500 -11.706 1.00 95.62 192 ALA A O 1
ATOM 1632 N N . ASN A 1 193 ? -0.821 -11.649 -11.346 1.00 94.31 193 ASN A N 1
ATOM 1633 C CA . ASN A 1 193 ? -1.431 -12.120 -12.596 1.00 94.31 193 ASN A CA 1
ATOM 1634 C C . ASN A 1 193 ? -2.958 -12.292 -12.539 1.00 94.31 193 ASN A C 1
ATOM 1636 O O . ASN A 1 193 ? -3.564 -12.687 -13.541 1.00 94.31 193 ASN A O 1
ATOM 1640 N N . GLN A 1 194 ? -3.599 -12.038 -11.396 1.00 94.62 194 GLN A N 1
ATOM 1641 C CA . GLN A 1 194 ? -5.061 -12.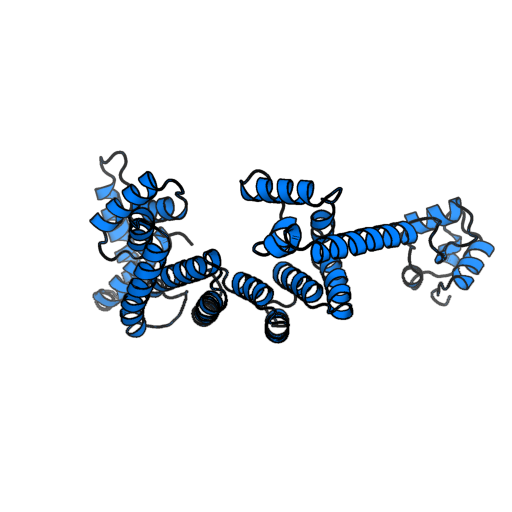008 -11.325 1.00 94.62 194 GLN A CA 1
ATOM 1642 C C . GLN A 1 194 ? -5.609 -10.905 -12.237 1.00 94.62 194 GLN A C 1
ATOM 1644 O O . GLN A 1 194 ? -4.949 -9.897 -12.488 1.00 94.62 194 GLN A O 1
ATOM 1649 N N . LYS A 1 195 ? -6.818 -11.104 -12.774 1.00 92.88 195 LYS A N 1
ATOM 1650 C CA . LYS A 1 195 ? -7.398 -10.212 -13.791 1.00 92.88 195 LYS A CA 1
ATOM 1651 C C . LYS A 1 195 ? -7.500 -8.770 -13.288 1.00 92.88 195 LYS A C 1
ATOM 1653 O O . LYS A 1 195 ? -7.356 -7.846 -14.081 1.00 92.88 195 LYS A O 1
ATOM 1658 N N . GLU A 1 196 ? -7.752 -8.621 -11.998 1.00 89.88 196 GLU A N 1
ATOM 1659 C CA . GLU A 1 196 ? -7.937 -7.372 -11.276 1.00 89.88 196 GLU A CA 1
ATOM 1660 C C . GLU A 1 196 ? -6.620 -6.604 -11.083 1.00 89.88 196 GLU A C 1
ATOM 1662 O O . GLU A 1 196 ? -6.653 -5.384 -10.990 1.00 89.88 196 GLU A O 1
ATOM 1667 N N . HIS A 1 197 ? -5.474 -7.300 -11.078 1.00 91.00 197 HIS A N 1
ATOM 1668 C CA . HIS A 1 197 ? -4.168 -6.735 -10.699 1.00 91.00 197 HIS A CA 1
ATOM 1669 C C . HIS A 1 197 ? -3.153 -6.704 -11.845 1.00 91.00 197 HIS A C 1
ATOM 1671 O O . HIS A 1 197 ? -2.142 -6.013 -11.766 1.00 91.00 197 HIS A O 1
ATOM 1677 N N . LYS A 1 198 ? -3.394 -7.452 -12.927 1.00 89.12 198 LYS A N 1
ATOM 1678 C CA . LYS A 1 198 ? -2.402 -7.651 -13.995 1.00 89.12 198 LYS A CA 1
ATOM 1679 C C . LYS A 1 198 ? -2.017 -6.385 -14.762 1.00 89.12 198 LYS A C 1
ATOM 1681 O O . LYS A 1 198 ? -0.970 -6.407 -15.397 1.00 89.12 198 LYS A O 1
ATOM 1686 N N . GLU A 1 199 ? -2.824 -5.328 -14.712 1.00 90.94 199 GLU A N 1
ATOM 1687 C CA . GLU A 1 199 ? -2.514 -4.011 -15.298 1.00 90.94 199 GLU A CA 1
ATOM 1688 C C . GLU A 1 199 ? -2.366 -2.917 -14.222 1.00 90.94 199 GLU A C 1
ATOM 1690 O O . GLU A 1 199 ? -2.444 -1.733 -14.522 1.00 90.94 199 GLU A O 1
ATOM 1695 N N . ASP A 1 200 ? -2.188 -3.296 -12.954 1.00 91.81 200 ASP A N 1
ATOM 1696 C CA . ASP A 1 200 ? -1.945 -2.352 -11.861 1.00 91.81 200 ASP A CA 1
ATOM 1697 C C . ASP A 1 200 ? -0.441 -2.032 -11.790 1.00 91.81 200 ASP A C 1
ATOM 1699 O O . ASP A 1 200 ? 0.372 -2.889 -11.437 1.00 91.81 200 ASP A O 1
ATOM 1703 N N . ALA A 1 201 ? -0.055 -0.805 -12.148 1.00 91.38 201 ALA A N 1
ATOM 1704 C CA . ALA A 1 201 ? 1.347 -0.388 -12.200 1.00 91.38 201 ALA A CA 1
ATOM 1705 C C . ALA A 1 201 ? 2.062 -0.514 -10.847 1.00 91.38 201 ALA A C 1
ATOM 1707 O O . ALA A 1 201 ? 3.221 -0.923 -10.798 1.00 91.38 201 ALA A O 1
ATOM 1708 N N . GLU A 1 202 ? 1.373 -0.258 -9.736 1.00 89.81 202 GLU A N 1
ATOM 1709 C CA . GLU A 1 202 ? 1.948 -0.378 -8.397 1.00 89.81 202 GLU A CA 1
ATOM 1710 C C . GLU A 1 202 ? 2.213 -1.856 -8.042 1.00 89.81 202 GLU A C 1
ATOM 1712 O O . GLU A 1 202 ? 3.257 -2.208 -7.485 1.00 89.81 202 GLU A O 1
ATOM 1717 N N . MET A 1 203 ? 1.307 -2.757 -8.435 1.00 93.12 203 MET A N 1
ATOM 1718 C CA . MET A 1 203 ? 1.488 -4.208 -8.309 1.00 93.12 203 MET A CA 1
ATOM 1719 C C . MET A 1 203 ? 2.696 -4.702 -9.122 1.00 93.12 203 MET A C 1
ATOM 1721 O O . MET A 1 203 ? 3.523 -5.473 -8.623 1.00 93.12 203 MET A O 1
ATOM 1725 N N . ILE A 1 204 ? 2.805 -4.258 -10.378 1.00 94.75 204 ILE A N 1
ATOM 1726 C CA . ILE A 1 204 ? 3.889 -4.650 -11.287 1.00 94.75 204 ILE A CA 1
ATOM 1727 C C . ILE A 1 204 ? 5.228 -4.054 -10.835 1.00 94.75 204 ILE A C 1
ATOM 1729 O O . ILE A 1 204 ? 6.229 -4.772 -10.845 1.00 94.75 204 ILE A O 1
ATOM 1733 N N . GLY A 1 205 ? 5.253 -2.808 -10.357 1.00 92.94 205 GLY A N 1
ATOM 1734 C CA . GLY A 1 205 ? 6.441 -2.164 -9.792 1.00 92.94 205 GLY A CA 1
ATOM 1735 C C . GLY A 1 205 ? 6.979 -2.916 -8.573 1.00 92.94 205 GLY A C 1
ATOM 1736 O O . GLY A 1 205 ? 8.172 -3.220 -8.496 1.00 92.94 205 GLY A O 1
ATOM 1737 N N . LYS A 1 206 ? 6.092 -3.343 -7.666 1.00 93.50 206 LYS A N 1
ATOM 1738 C CA . LYS A 1 206 ? 6.468 -4.188 -6.520 1.00 93.50 206 LYS A CA 1
ATOM 1739 C C . LYS A 1 206 ? 7.015 -5.551 -6.963 1.00 93.50 206 LYS A C 1
ATOM 1741 O O . LYS A 1 206 ? 8.019 -6.023 -6.426 1.00 93.50 206 LYS A O 1
ATOM 1746 N N . LEU A 1 207 ? 6.408 -6.168 -7.980 1.00 96.12 207 LEU A N 1
ATOM 1747 C CA . LEU A 1 207 ? 6.895 -7.430 -8.544 1.00 96.12 207 LEU A CA 1
ATOM 1748 C C . LEU A 1 207 ? 8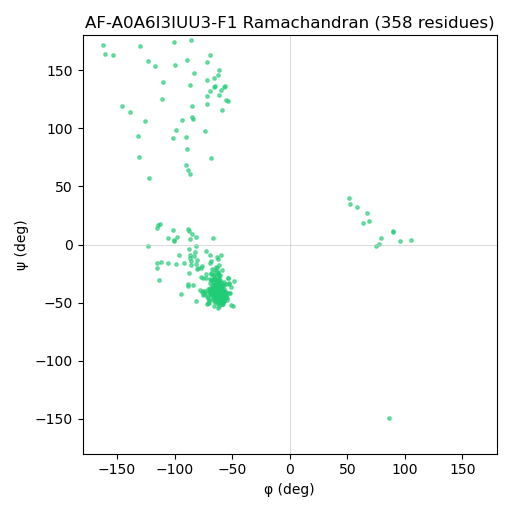.257 -7.279 -9.244 1.00 96.12 207 LEU A C 1
ATOM 1750 O O . LEU A 1 207 ? 9.085 -8.183 -9.142 1.00 96.12 207 LEU A O 1
ATOM 1754 N N . LEU A 1 208 ? 8.507 -6.151 -9.918 1.00 95.94 208 LEU A N 1
ATOM 1755 C CA . LEU A 1 208 ? 9.801 -5.818 -10.519 1.00 95.94 208 LEU A CA 1
ATOM 1756 C C . LEU A 1 208 ? 10.897 -5.769 -9.452 1.00 95.94 208 LEU A C 1
ATOM 1758 O O . LEU A 1 208 ? 11.914 -6.444 -9.600 1.00 95.94 208 LEU A O 1
ATOM 1762 N N . VAL A 1 209 ? 10.670 -5.047 -8.351 1.00 94.75 209 VAL A N 1
ATOM 1763 C CA . VAL A 1 209 ? 11.627 -4.997 -7.233 1.00 94.75 209 VAL A CA 1
ATOM 1764 C C . VAL A 1 209 ? 11.904 -6.401 -6.694 1.00 94.75 209 VAL A C 1
ATOM 1766 O O . VAL A 1 209 ? 13.066 -6.773 -6.525 1.00 94.75 209 VAL A O 1
ATOM 1769 N N . LEU A 1 210 ? 10.862 -7.219 -6.499 1.00 96.50 210 LEU A N 1
ATOM 1770 C CA . LEU A 1 210 ? 11.039 -8.602 -6.055 1.00 96.50 210 LEU A CA 1
ATOM 1771 C C . LEU A 1 210 ? 11.838 -9.448 -7.067 1.00 96.50 210 LEU A C 1
ATOM 1773 O O . LEU A 1 210 ? 12.663 -10.270 -6.663 1.00 96.50 210 LEU A O 1
ATOM 1777 N N . ALA A 1 211 ? 11.632 -9.255 -8.372 1.00 97.81 211 ALA A N 1
ATOM 1778 C CA . ALA A 1 211 ? 12.396 -9.946 -9.411 1.00 97.81 211 ALA A CA 1
ATOM 1779 C C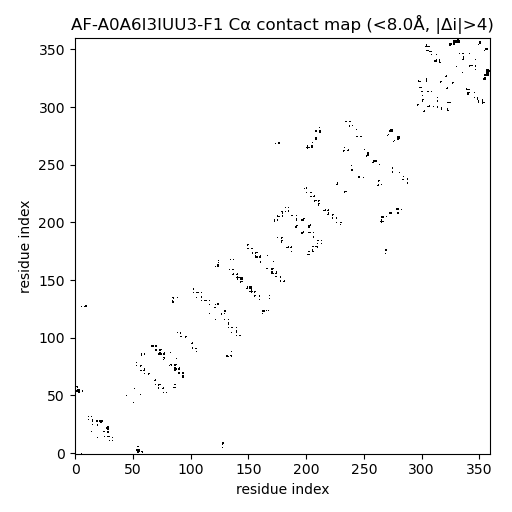 . ALA A 1 211 ? 13.891 -9.608 -9.328 1.00 97.81 211 ALA A C 1
ATOM 1781 O O . ALA A 1 211 ? 14.725 -10.505 -9.447 1.00 97.81 211 ALA A O 1
ATOM 1782 N N . ILE A 1 212 ? 14.227 -8.339 -9.074 1.00 96.25 212 ILE A N 1
ATOM 1783 C CA . ILE A 1 212 ? 15.613 -7.876 -8.938 1.00 96.25 212 ILE A CA 1
ATOM 1784 C C . ILE A 1 212 ? 16.272 -8.503 -7.704 1.00 96.25 212 ILE A C 1
ATOM 1786 O O . ILE A 1 212 ? 17.309 -9.149 -7.832 1.00 96.25 212 ILE A O 1
ATOM 1790 N N . ILE A 1 213 ? 15.652 -8.389 -6.521 1.00 95.19 213 ILE A N 1
ATOM 1791 C CA . ILE A 1 213 ? 16.235 -8.904 -5.263 1.00 95.19 213 ILE A CA 1
ATOM 1792 C C . ILE A 1 213 ? 16.291 -10.435 -5.192 1.00 95.19 213 ILE A C 1
ATOM 1794 O O . ILE A 1 213 ? 16.985 -10.979 -4.339 1.00 95.19 213 ILE A O 1
ATOM 1798 N N . THR A 1 214 ? 15.546 -11.136 -6.052 1.00 95.50 214 THR A N 1
ATOM 1799 C CA . THR A 1 214 ? 15.609 -12.603 -6.188 1.00 95.50 214 THR A CA 1
ATOM 1800 C C . THR A 1 214 ? 16.415 -13.058 -7.406 1.00 95.50 214 THR A C 1
ATOM 1802 O O . THR A 1 214 ? 16.356 -14.233 -7.765 1.00 95.50 214 THR A O 1
ATOM 1805 N N . GLU A 1 215 ? 17.164 -12.146 -8.037 1.00 95.25 215 GLU A N 1
ATOM 1806 C CA . GLU A 1 215 ? 18.079 -12.412 -9.158 1.00 95.25 215 GLU A CA 1
ATOM 1807 C C . GLU A 1 215 ? 17.404 -13.046 -10.390 1.00 95.25 215 GLU A C 1
ATOM 1809 O O . GLU A 1 215 ? 17.998 -13.805 -11.158 1.00 95.25 215 GLU A O 1
ATOM 1814 N N . ARG A 1 216 ? 16.136 -12.708 -10.632 1.00 97.12 216 ARG A N 1
ATOM 1815 C CA . ARG A 1 216 ? 15.354 -13.202 -11.772 1.00 97.12 216 ARG A CA 1
ATOM 1816 C C . ARG A 1 216 ? 15.501 -12.276 -12.970 1.00 97.12 216 ARG A C 1
ATOM 1818 O O . ARG A 1 216 ? 14.550 -11.610 -13.370 1.00 97.12 216 ARG A O 1
ATOM 1825 N N . SER A 1 217 ? 16.696 -12.227 -13.557 1.00 94.12 217 SER A N 1
ATOM 1826 C CA . SER A 1 217 ? 17.060 -11.207 -14.556 1.00 94.12 217 SER A CA 1
ATOM 1827 C C . SER A 1 217 ? 16.103 -11.126 -15.753 1.00 94.12 217 SER A C 1
ATOM 1829 O O . SER A 1 217 ? 15.725 -10.027 -16.146 1.00 94.12 217 SER A O 1
ATOM 1831 N N . LEU A 1 218 ? 15.663 -12.265 -16.305 1.00 96.31 218 LEU A N 1
ATOM 1832 C CA . LEU A 1 218 ? 14.721 -12.278 -17.435 1.00 96.31 218 LEU A CA 1
ATOM 1833 C C . LEU A 1 218 ? 13.337 -11.742 -17.046 1.00 96.31 218 LEU A C 1
ATOM 1835 O O . LEU A 1 218 ? 12.712 -11.014 -17.816 1.00 96.31 218 LEU A O 1
ATOM 1839 N N . ASP A 1 219 ? 12.857 -12.092 -15.851 1.00 98.00 219 ASP A N 1
ATOM 1840 C CA . ASP A 1 219 ? 11.582 -11.588 -15.349 1.00 98.00 219 ASP A CA 1
ATOM 1841 C C . ASP A 1 219 ? 11.675 -10.087 -15.052 1.00 98.00 219 ASP A C 1
ATOM 1843 O O . ASP A 1 219 ? 10.773 -9.347 -15.434 1.00 98.00 219 ASP A O 1
ATOM 1847 N N . ALA A 1 220 ? 12.776 -9.633 -14.444 1.00 97.62 220 ALA A N 1
ATOM 1848 C CA . ALA A 1 220 ? 13.027 -8.226 -14.149 1.00 97.62 220 ALA A CA 1
ATOM 1849 C C . ALA A 1 220 ? 13.072 -7.375 -15.429 1.00 97.62 220 ALA A C 1
ATOM 1851 O O . ALA A 1 220 ? 12.368 -6.376 -15.514 1.00 97.62 220 ALA A O 1
ATOM 1852 N N . GLN A 1 221 ? 13.801 -7.804 -16.466 1.00 95.94 221 GLN A N 1
ATOM 1853 C CA . GLN A 1 221 ? 13.838 -7.101 -17.759 1.00 95.94 221 GLN A CA 1
ATOM 1854 C C . GLN A 1 221 ? 12.453 -7.013 -18.409 1.00 95.94 221 GLN A C 1
ATOM 1856 O O . GLN A 1 221 ? 12.040 -5.949 -18.873 1.00 95.94 221 GLN A O 1
ATOM 1861 N N . ARG A 1 222 ? 11.693 -8.118 -18.404 1.00 96.62 222 ARG A N 1
ATOM 1862 C CA . ARG A 1 222 ? 10.323 -8.131 -18.936 1.00 96.62 222 ARG A CA 1
ATOM 1863 C C . ARG A 1 222 ? 9.408 -7.186 -18.156 1.00 96.62 222 ARG A C 1
ATOM 1865 O O . ARG A 1 222 ? 8.598 -6.494 -18.766 1.00 96.62 222 ARG A O 1
ATOM 1872 N N . LEU A 1 223 ? 9.507 -7.182 -16.828 1.00 96.56 223 LEU A N 1
ATOM 1873 C CA . LEU A 1 223 ? 8.699 -6.325 -15.960 1.00 96.56 223 LEU A CA 1
ATOM 1874 C C . LEU A 1 223 ? 9.082 -4.850 -16.105 1.00 96.56 223 LEU A C 1
ATOM 1876 O O . LEU A 1 223 ? 8.185 -4.021 -16.142 1.00 96.56 223 LEU A O 1
ATOM 1880 N N . PHE A 1 224 ? 10.367 -4.525 -16.265 1.00 95.50 224 PHE A N 1
ATOM 1881 C CA . PHE A 1 224 ? 10.825 -3.160 -16.530 1.00 95.50 224 PHE A CA 1
ATOM 1882 C C . PHE A 1 224 ? 10.231 -2.625 -17.832 1.00 95.50 224 PHE A C 1
ATOM 1884 O O . PHE A 1 224 ? 9.591 -1.580 -17.824 1.00 95.50 224 PHE A O 1
ATOM 1891 N N . LYS A 1 225 ? 10.344 -3.385 -18.930 1.00 94.12 225 LYS A N 1
ATOM 1892 C CA . LYS A 1 225 ? 9.720 -3.002 -20.204 1.00 94.12 225 LYS A CA 1
ATOM 1893 C C . LYS A 1 225 ? 8.208 -2.830 -20.061 1.00 94.12 225 LYS A C 1
ATOM 1895 O O . LYS A 1 225 ? 7.652 -1.850 -20.537 1.00 94.12 225 LYS A O 1
ATOM 1900 N N . LYS A 1 226 ? 7.551 -3.755 -19.354 1.00 94.69 226 LYS A N 1
ATOM 1901 C CA . LYS A 1 226 ? 6.119 -3.639 -19.072 1.00 94.69 226 LYS A CA 1
ATOM 1902 C C . LYS A 1 226 ? 5.790 -2.357 -18.301 1.00 94.69 226 LYS A C 1
ATOM 1904 O O . LYS A 1 226 ? 4.788 -1.738 -18.614 1.00 94.69 226 LYS A O 1
ATOM 1909 N N . MET A 1 227 ? 6.595 -1.973 -17.312 1.00 93.38 227 MET A N 1
ATOM 1910 C CA . MET A 1 227 ? 6.382 -0.744 -16.540 1.00 93.38 227 MET A CA 1
ATOM 1911 C C . MET A 1 227 ? 6.518 0.509 -17.401 1.00 93.38 227 MET A C 1
ATOM 1913 O O . MET A 1 227 ? 5.690 1.402 -17.271 1.00 93.38 227 MET A O 1
ATOM 1917 N N . VAL A 1 228 ? 7.503 0.543 -18.305 1.00 92.38 228 VAL A N 1
ATOM 1918 C CA . VAL A 1 228 ? 7.650 1.627 -19.289 1.00 92.38 228 VAL A CA 1
ATOM 1919 C C . VAL A 1 228 ? 6.385 1.783 -20.137 1.00 92.38 228 VAL A C 1
ATOM 1921 O O . VAL A 1 228 ? 5.930 2.901 -20.350 1.00 92.38 228 VAL A O 1
ATOM 1924 N N . ASP A 1 229 ? 5.800 0.671 -20.589 1.00 91.31 229 ASP A N 1
ATOM 1925 C CA . ASP A 1 229 ? 4.581 0.691 -21.407 1.00 91.31 229 ASP A CA 1
ATOM 1926 C C . ASP A 1 229 ? 3.310 1.007 -20.587 1.00 91.31 229 ASP A C 1
ATOM 1928 O O . ASP A 1 229 ? 2.330 1.515 -21.131 1.00 91.31 229 ASP A O 1
ATOM 1932 N N . LEU A 1 230 ? 3.293 0.649 -19.297 1.00 91.25 230 LEU A N 1
ATOM 1933 C CA . LEU A 1 230 ? 2.100 0.678 -18.444 1.00 91.25 230 LEU A CA 1
ATOM 1934 C C . LEU A 1 230 ? 1.882 2.025 -17.744 1.00 91.25 230 LEU A C 1
ATOM 1936 O O . LEU A 1 230 ? 0.730 2.400 -17.526 1.00 91.25 230 LEU A O 1
ATOM 1940 N N . ASP A 1 231 ? 2.952 2.732 -17.374 1.00 88.00 231 ASP A N 1
ATOM 1941 C CA . ASP A 1 231 ? 2.869 3.996 -16.640 1.00 88.00 231 ASP A CA 1
ATOM 1942 C C . ASP A 1 231 ? 3.887 5.014 -17.168 1.00 88.00 231 ASP A C 1
ATOM 1944 O O . ASP A 1 231 ? 5.099 4.859 -17.002 1.00 88.00 231 ASP A O 1
ATOM 1948 N N . GLU A 1 232 ? 3.384 6.102 -17.758 1.00 85.69 232 GLU A N 1
ATOM 1949 C CA . GLU A 1 232 ? 4.197 7.207 -18.284 1.00 85.69 232 GLU A CA 1
ATOM 1950 C C . GLU A 1 232 ? 5.075 7.877 -17.215 1.00 85.69 232 GLU A C 1
ATOM 1952 O O . GLU A 1 232 ? 6.095 8.489 -17.532 1.00 85.69 232 GLU A O 1
ATOM 1957 N N . ASN A 1 233 ? 4.711 7.731 -15.938 1.00 81.75 233 ASN A N 1
ATOM 1958 C CA . ASN A 1 233 ? 5.449 8.288 -14.819 1.00 81.75 233 ASN A CA 1
ATOM 1959 C C . ASN A 1 233 ? 6.578 7.371 -14.337 1.00 81.75 233 ASN A C 1
ATOM 1961 O O . ASN A 1 233 ? 7.426 7.829 -13.573 1.00 81.75 233 ASN A O 1
ATOM 1965 N N . PHE A 1 234 ? 6.646 6.111 -14.780 1.00 86.69 234 PHE A N 1
ATOM 1966 C CA . PHE A 1 234 ? 7.654 5.159 -14.307 1.00 86.69 234 PHE A CA 1
ATOM 1967 C C . PHE A 1 234 ? 9.088 5.638 -14.560 1.00 86.69 234 PHE A C 1
ATOM 1969 O O . PHE A 1 234 ? 9.891 5.678 -13.633 1.00 86.69 234 PHE A O 1
ATOM 1976 N N . LEU A 1 235 ? 9.417 6.041 -15.790 1.00 85.25 235 LEU A N 1
ATOM 1977 C CA . LEU A 1 235 ? 10.758 6.540 -16.116 1.00 85.25 235 LEU A CA 1
ATOM 1978 C C . LEU A 1 235 ? 11.077 7.861 -15.394 1.00 85.25 235 LEU A C 1
ATOM 1980 O O . LEU A 1 235 ? 12.132 7.926 -14.763 1.00 85.25 235 LEU A O 1
ATOM 1984 N N . PRO A 1 236 ? 10.178 8.869 -15.357 1.00 78.50 236 PRO A N 1
ATOM 1985 C CA . PRO A 1 236 ? 10.346 10.031 -14.485 1.00 78.50 236 PRO A CA 1
ATOM 1986 C C . PRO A 1 236 ? 10.582 9.683 -13.007 1.00 78.50 236 PRO A C 1
ATOM 1988 O O . PRO A 1 236 ? 11.343 10.375 -12.337 1.00 78.50 236 PRO A O 1
ATOM 1991 N N . ALA A 1 237 ? 9.977 8.605 -12.487 1.00 76.00 237 ALA A N 1
ATOM 1992 C CA . ALA A 1 237 ? 10.218 8.127 -11.120 1.00 76.00 237 ALA A CA 1
ATOM 1993 C C . ALA A 1 237 ? 11.649 7.624 -10.888 1.00 76.00 237 ALA A C 1
ATOM 1995 O O . ALA A 1 237 ? 12.092 7.542 -9.744 1.00 76.00 237 ALA A O 1
ATOM 1996 N N . LEU A 1 238 ? 12.356 7.242 -11.952 1.00 78.56 238 LEU A N 1
ATOM 1997 C CA . LEU A 1 238 ? 13.728 6.742 -11.903 1.00 78.56 238 LEU A CA 1
ATOM 1998 C C . LEU A 1 238 ? 14.766 7.825 -12.242 1.00 78.56 238 LEU A C 1
ATOM 2000 O O . LEU A 1 238 ? 15.929 7.672 -11.875 1.00 78.56 238 LEU A O 1
ATOM 2004 N N . ASP A 1 239 ? 14.351 8.938 -12.861 1.00 69.38 239 ASP A N 1
ATOM 2005 C CA . ASP A 1 239 ? 15.218 10.061 -13.269 1.00 69.38 239 ASP A CA 1
ATOM 2006 C C . ASP A 1 239 ? 15.897 10.784 -12.084 1.00 69.38 239 ASP A C 1
ATOM 2008 O O . ASP A 1 239 ? 16.836 11.562 -12.248 1.00 69.38 239 ASP A O 1
ATOM 2012 N N . PHE A 1 240 ? 15.491 10.494 -10.845 1.00 59.69 240 PHE A N 1
ATOM 2013 C CA . PHE A 1 240 ? 16.039 11.118 -9.634 1.00 59.69 240 PHE A CA 1
ATOM 2014 C C . PHE A 1 240 ? 17.514 10.774 -9.322 1.00 59.69 240 PHE A C 1
ATOM 2016 O O . PHE A 1 240 ? 18.036 11.178 -8.280 1.00 59.69 240 PHE A O 1
ATOM 2023 N N . SER A 1 241 ? 18.231 10.052 -10.187 1.00 52.34 241 SER A N 1
ATOM 2024 C CA . SER A 1 241 ? 19.558 9.514 -9.884 1.00 52.34 241 SER A CA 1
ATOM 2025 C C . SER A 1 241 ? 20.718 10.321 -10.482 1.00 52.34 241 SER A C 1
ATOM 2027 O O . SER A 1 241 ? 21.260 9.988 -11.537 1.00 52.34 241 SER A O 1
ATOM 2029 N N . ARG A 1 242 ? 21.243 11.290 -9.723 1.00 55.00 242 ARG A N 1
ATOM 2030 C CA . ARG A 1 242 ? 22.714 11.423 -9.684 1.00 55.00 242 ARG A CA 1
ATOM 2031 C C . ARG A 1 242 ? 23.315 10.470 -8.651 1.00 55.00 242 ARG A C 1
ATOM 2033 O O . ARG A 1 242 ? 24.349 9.869 -8.943 1.00 55.00 242 ARG A O 1
ATOM 2040 N N . ASP A 1 243 ? 22.627 10.236 -7.532 1.00 67.75 243 ASP A N 1
ATOM 2041 C CA . ASP A 1 243 ? 23.048 9.351 -6.441 1.00 67.75 243 ASP A CA 1
ATOM 2042 C C . ASP A 1 243 ? 21.866 8.916 -5.537 1.00 67.75 243 ASP A C 1
ATOM 2044 O O . ASP A 1 243 ? 20.789 9.513 -5.575 1.00 67.75 243 ASP A O 1
ATOM 2048 N N . VAL A 1 244 ? 22.080 7.863 -4.734 1.00 68.88 244 VAL A N 1
ATOM 2049 C CA . VAL A 1 244 ? 21.075 7.243 -3.839 1.00 68.88 244 VAL A CA 1
ATOM 2050 C C . VAL A 1 244 ? 20.570 8.205 -2.759 1.00 68.88 244 VAL A C 1
ATOM 2052 O O . VAL A 1 244 ? 19.399 8.146 -2.387 1.00 68.88 244 VAL A O 1
ATOM 2055 N N . GLU A 1 245 ? 21.430 9.085 -2.243 1.00 73.69 245 GLU A N 1
ATOM 2056 C CA . GLU A 1 245 ? 21.102 9.957 -1.111 1.00 73.69 245 GLU A CA 1
ATOM 2057 C C . GLU A 1 245 ? 20.187 11.106 -1.546 1.00 73.69 245 GLU A C 1
ATOM 2059 O O . GLU A 1 245 ? 19.196 11.415 -0.877 1.00 73.69 245 GLU A O 1
ATOM 2064 N N . SER A 1 246 ? 20.448 11.670 -2.727 1.00 71.12 246 SER A N 1
ATOM 2065 C CA . SER A 1 246 ? 19.560 12.634 -3.382 1.00 71.12 246 SER A CA 1
ATOM 2066 C C . SER A 1 246 ? 18.168 12.039 -3.637 1.00 71.12 246 SER A C 1
ATOM 2068 O O . SER A 1 246 ? 17.157 12.675 -3.331 1.00 71.12 246 SER A O 1
ATOM 2070 N N . ALA A 1 247 ? 18.103 10.797 -4.132 1.00 69.56 247 ALA A N 1
ATOM 2071 C CA . ALA A 1 247 ? 16.841 10.099 -4.375 1.00 69.56 247 ALA A CA 1
ATOM 2072 C C . ALA A 1 247 ? 16.076 9.812 -3.067 1.00 69.56 247 ALA A C 1
ATOM 2074 O O . ALA A 1 247 ? 14.876 10.079 -2.980 1.00 69.56 247 ALA A O 1
ATOM 2075 N N . ARG A 1 248 ? 16.774 9.359 -2.014 1.00 72.88 248 ARG A N 1
ATOM 2076 C CA . ARG A 1 248 ? 16.200 9.168 -0.670 1.00 72.88 248 ARG A CA 1
ATOM 2077 C C . ARG A 1 248 ? 15.618 10.469 -0.114 1.00 72.88 248 ARG A C 1
ATOM 2079 O O . ARG A 1 248 ? 14.507 10.468 0.414 1.00 72.88 248 ARG A O 1
ATOM 2086 N N . THR A 1 249 ? 16.352 11.573 -0.244 1.00 73.62 249 THR A N 1
ATOM 2087 C CA . THR A 1 249 ? 15.917 12.892 0.237 1.00 73.62 249 THR A CA 1
ATOM 2088 C C . THR A 1 249 ? 14.633 13.338 -0.461 1.00 73.62 249 THR A C 1
ATOM 2090 O O . THR A 1 249 ? 13.678 13.732 0.207 1.00 73.62 249 THR A O 1
ATOM 2093 N N . MET A 1 250 ? 14.568 13.213 -1.791 1.00 68.06 250 MET A N 1
ATOM 2094 C CA . MET A 1 250 ? 13.363 13.550 -2.556 1.00 68.06 250 MET A CA 1
ATOM 2095 C C . MET A 1 250 ? 12.162 12.683 -2.159 1.00 68.06 250 MET A C 1
ATOM 2097 O O . MET A 1 250 ? 11.064 13.211 -1.983 1.00 68.06 250 MET A O 1
ATOM 2101 N N . PHE A 1 251 ? 12.373 11.383 -1.928 1.00 69.50 251 PHE A N 1
ATOM 2102 C CA . PHE A 1 251 ? 11.316 10.484 -1.460 1.00 69.50 251 PHE A CA 1
ATOM 2103 C C . PHE A 1 251 ? 10.770 10.896 -0.084 1.00 69.50 251 PHE A C 1
ATOM 2105 O O . PHE A 1 251 ? 9.557 10.934 0.124 1.00 69.50 251 PHE A O 1
ATOM 2112 N N . SER A 1 252 ? 11.656 11.270 0.847 1.00 68.44 252 SER A N 1
ATOM 2113 C CA . SER A 1 252 ? 11.261 11.765 2.172 1.00 68.44 252 SER A CA 1
ATOM 2114 C C . SER A 1 252 ? 10.423 13.043 2.077 1.00 68.44 252 SER A C 1
ATOM 2116 O O . SER A 1 252 ? 9.397 13.155 2.742 1.00 68.44 252 SER A O 1
ATOM 2118 N N . MET A 1 253 ? 10.821 13.988 1.220 1.00 66.00 253 MET A N 1
ATOM 2119 C CA . MET A 1 253 ? 10.094 15.248 1.025 1.00 66.00 253 MET A CA 1
ATOM 2120 C C . MET A 1 253 ? 8.710 15.043 0.391 1.00 66.00 253 MET A C 1
ATOM 2122 O O . MET A 1 253 ? 7.758 15.732 0.759 1.00 66.00 253 MET A O 1
ATOM 2126 N N . ALA A 1 254 ? 8.572 14.089 -0.538 1.00 62.59 254 ALA A N 1
ATOM 2127 C CA . ALA A 1 254 ? 7.282 13.749 -1.138 1.00 62.59 254 ALA A CA 1
ATOM 2128 C C . ALA A 1 254 ? 6.293 13.206 -0.089 1.00 62.59 254 ALA A C 1
ATOM 2130 O O . ALA A 1 254 ? 5.130 13.605 -0.062 1.00 62.59 254 ALA A O 1
ATOM 2131 N N . LYS A 1 255 ? 6.773 12.366 0.838 1.00 62.31 255 LYS A N 1
ATOM 2132 C CA . LYS A 1 255 ? 5.967 11.786 1.925 1.00 62.31 255 LYS A CA 1
ATOM 2133 C C . LYS A 1 255 ? 5.443 12.825 2.922 1.00 62.31 255 LYS A C 1
ATOM 2135 O O . LYS A 1 255 ? 4.370 12.640 3.489 1.00 62.31 255 LYS A O 1
ATOM 2140 N N . GLU A 1 256 ? 6.170 13.925 3.109 1.00 56.12 256 GLU A N 1
ATOM 2141 C CA . GLU A 1 256 ? 5.776 15.047 3.975 1.00 56.12 256 GLU A CA 1
ATOM 2142 C C . GLU A 1 256 ? 4.786 16.025 3.307 1.00 56.12 256 GLU A C 1
ATOM 2144 O O . GLU A 1 256 ? 4.431 17.045 3.893 1.00 56.12 256 GLU A O 1
ATOM 2149 N N . GLY A 1 257 ? 4.286 15.705 2.106 1.00 50.78 257 GLY A N 1
ATOM 2150 C CA . GLY A 1 257 ? 3.205 16.446 1.447 1.00 50.78 257 GLY A CA 1
ATOM 2151 C C . GLY A 1 257 ? 3.664 17.604 0.561 1.00 50.78 257 GLY A C 1
ATOM 2152 O O . GLY A 1 257 ? 2.834 18.401 0.129 1.00 50.78 257 GLY A O 1
ATOM 2153 N N . TYR A 1 258 ? 4.964 17.712 0.266 1.00 42.88 258 TYR A N 1
ATOM 2154 C CA . TYR A 1 258 ? 5.493 18.804 -0.561 1.00 42.88 258 TYR A CA 1
ATOM 2155 C C . TYR A 1 258 ? 5.423 18.549 -2.071 1.00 42.88 258 TYR A C 1
ATOM 2157 O O . TYR A 1 258 ? 5.548 19.497 -2.844 1.00 42.88 258 TYR A O 1
ATOM 2165 N N . PHE A 1 259 ? 5.183 17.309 -2.503 1.00 41.12 259 PHE A N 1
ATOM 2166 C CA . PHE A 1 259 ? 5.042 16.974 -3.916 1.00 41.12 259 PHE A CA 1
ATOM 2167 C C . PHE A 1 259 ? 4.024 15.844 -4.118 1.00 41.12 259 PHE A C 1
ATOM 2169 O O . PHE A 1 259 ? 4.248 14.722 -3.668 1.00 41.12 259 PHE A O 1
ATOM 2176 N N . GLU A 1 260 ? 2.946 16.109 -4.863 1.00 42.56 260 GLU A N 1
ATOM 2177 C CA . GLU A 1 260 ? 2.193 15.061 -5.566 1.00 42.56 260 GLU A CA 1
ATOM 2178 C C . GLU A 1 260 ? 3.077 14.512 -6.694 1.00 42.56 260 GLU A C 1
ATOM 2180 O O . GLU A 1 260 ? 2.898 14.832 -7.866 1.00 42.56 260 GLU A O 1
ATOM 2185 N N . ILE A 1 261 ? 4.091 13.715 -6.362 1.00 50.47 261 ILE A N 1
ATOM 2186 C CA . ILE A 1 261 ? 4.744 12.896 -7.379 1.00 50.47 261 ILE A CA 1
ATOM 2187 C C . ILE A 1 261 ? 3.994 11.567 -7.395 1.00 50.47 261 ILE A C 1
ATOM 2189 O O . ILE A 1 261 ? 4.310 10.645 -6.642 1.00 50.47 261 ILE A O 1
ATOM 2193 N N . SER A 1 262 ? 2.983 11.483 -8.267 1.00 57.84 262 SER A N 1
ATOM 2194 C CA . SER A 1 262 ? 2.246 10.247 -8.579 1.00 57.84 262 SER A CA 1
ATOM 2195 C C . SER A 1 262 ? 3.191 9.075 -8.861 1.00 57.84 262 SER A C 1
ATOM 2197 O O . SER A 1 262 ? 2.896 7.937 -8.512 1.00 57.84 262 SER A O 1
ATOM 2199 N N . SER A 1 263 ? 4.370 9.363 -9.412 1.00 59.41 263 SER A N 1
ATOM 2200 C CA . SER A 1 263 ? 5.357 8.381 -9.842 1.00 59.41 263 SER A CA 1
ATOM 2201 C C . SER A 1 263 ? 6.050 7.613 -8.707 1.00 59.41 263 SER A C 1
ATOM 2203 O O . SER A 1 263 ? 6.392 6.445 -8.876 1.00 59.41 263 SER A O 1
ATOM 2205 N N . LEU A 1 264 ? 6.211 8.216 -7.521 1.00 63.69 264 LEU A N 1
ATOM 2206 C CA . LEU A 1 264 ? 6.864 7.567 -6.374 1.00 63.69 264 LEU A CA 1
ATOM 2207 C C . LEU A 1 264 ? 5.932 6.601 -5.634 1.00 63.69 264 LEU A C 1
ATOM 2209 O O . LEU A 1 264 ? 6.410 5.682 -4.965 1.00 63.69 264 LEU A O 1
ATOM 2213 N N . SER A 1 265 ? 4.615 6.759 -5.804 1.00 70.56 265 SER A N 1
ATOM 2214 C CA . SER A 1 265 ? 3.615 5.847 -5.236 1.00 70.56 265 SER A CA 1
ATOM 2215 C C . SER A 1 265 ? 3.775 4.406 -5.742 1.00 70.56 265 SER A C 1
ATOM 2217 O O . SER A 1 265 ? 3.502 3.461 -5.002 1.00 70.56 265 SER A O 1
ATOM 2219 N N . LEU A 1 266 ? 4.345 4.222 -6.943 1.00 75.31 266 LEU A N 1
ATOM 2220 C CA . LEU A 1 266 ? 4.656 2.911 -7.527 1.00 75.31 266 LEU A CA 1
ATOM 2221 C C . LEU A 1 266 ? 5.505 2.030 -6.600 1.00 75.31 266 LEU A C 1
ATOM 2223 O O . LEU A 1 266 ? 5.405 0.800 -6.633 1.00 75.31 266 LEU A O 1
ATOM 2227 N N . PHE A 1 267 ? 6.316 2.656 -5.748 1.00 78.38 267 PHE A N 1
ATOM 2228 C CA . PHE A 1 267 ? 7.233 1.974 -4.847 1.00 78.38 267 PHE A CA 1
ATOM 2229 C C . PHE A 1 267 ? 6.913 2.174 -3.365 1.00 78.38 267 PHE A C 1
ATOM 2231 O O . PHE A 1 267 ? 7.749 1.847 -2.519 1.00 78.38 267 PHE A O 1
ATOM 2238 N N . ASP A 1 268 ? 5.717 2.668 -3.035 1.00 82.50 268 ASP A N 1
ATOM 2239 C CA . ASP A 1 268 ? 5.321 2.846 -1.639 1.00 82.50 268 ASP A CA 1
ATOM 2240 C C . ASP A 1 268 ? 5.408 1.516 -0.868 1.00 82.50 268 ASP A C 1
ATOM 2242 O O . ASP A 1 268 ? 5.041 0.444 -1.377 1.00 82.50 268 ASP A O 1
ATOM 2246 N N . GLY A 1 269 ? 5.969 1.586 0.341 1.00 84.00 269 GLY A N 1
ATOM 2247 C CA . GLY A 1 269 ? 6.282 0.444 1.200 1.00 84.00 269 GLY A CA 1
ATOM 2248 C C . GLY A 1 269 ? 7.538 -0.362 0.827 1.00 84.00 269 GLY A C 1
ATOM 2249 O O . GLY A 1 269 ? 7.832 -1.347 1.510 1.00 84.00 269 GLY A O 1
ATOM 2250 N N . LEU A 1 270 ? 8.278 0.002 -0.230 1.00 86.56 270 LEU A N 1
ATOM 2251 C CA . LEU A 1 270 ? 9.523 -0.660 -0.656 1.00 86.56 270 LEU A CA 1
ATOM 2252 C C . LEU A 1 270 ? 10.779 0.209 -0.490 1.00 86.56 270 LEU A C 1
ATOM 2254 O O . LEU A 1 270 ? 11.827 -0.106 -1.058 1.00 86.56 270 LEU A O 1
ATOM 2258 N N . GLU A 1 271 ? 10.721 1.268 0.316 1.00 82.50 271 GLU A N 1
ATOM 2259 C CA . GLU A 1 271 ? 11.831 2.206 0.516 1.00 82.50 271 GLU A CA 1
ATOM 2260 C C . GLU A 1 271 ? 13.112 1.508 1.004 1.00 82.50 271 GLU A C 1
ATOM 2262 O O . GLU A 1 271 ? 14.221 1.865 0.604 1.00 82.50 271 GLU A O 1
ATOM 2267 N N . GLU A 1 272 ? 12.972 0.468 1.833 1.00 83.44 272 GLU A N 1
ATOM 2268 C CA . GLU A 1 272 ? 14.104 -0.332 2.321 1.00 83.44 272 GLU A CA 1
ATOM 2269 C C . GLU A 1 272 ? 14.800 -1.111 1.201 1.00 83.44 272 GLU A C 1
ATOM 2271 O O . GLU A 1 272 ? 16.010 -1.318 1.257 1.00 83.44 272 GLU A O 1
ATOM 2276 N N . PHE A 1 273 ? 14.076 -1.502 0.153 1.00 87.56 273 PHE A N 1
ATOM 2277 C CA . PHE A 1 273 ? 14.680 -2.147 -1.008 1.00 87.56 273 PHE A CA 1
ATOM 2278 C C . PHE A 1 273 ? 15.295 -1.122 -1.950 1.00 87.56 273 PHE A C 1
ATOM 2280 O O . PHE A 1 273 ? 16.456 -1.272 -2.321 1.00 87.56 273 PHE A O 1
ATOM 2287 N N . LEU A 1 274 ? 14.554 -0.063 -2.282 1.00 80.69 274 LEU A N 1
ATOM 2288 C CA . LEU A 1 274 ? 15.022 0.968 -3.207 1.00 80.69 274 LEU A CA 1
ATOM 2289 C C . LEU A 1 274 ? 16.267 1.703 -2.708 1.00 80.69 274 LEU A C 1
ATOM 2291 O O . LEU A 1 274 ? 17.184 1.945 -3.484 1.00 80.69 274 LEU A O 1
ATOM 2295 N N . PHE A 1 275 ? 16.301 2.062 -1.424 1.00 78.06 275 PHE A N 1
ATOM 2296 C CA . PHE A 1 275 ? 17.375 2.885 -0.862 1.00 78.06 275 PHE A CA 1
ATOM 2297 C C . PHE A 1 275 ? 18.259 2.129 0.128 1.00 78.06 275 PHE A C 1
ATOM 2299 O O . PHE A 1 275 ? 19.318 2.627 0.503 1.00 78.06 275 PHE A O 1
ATOM 2306 N N . GLY A 1 276 ? 17.826 0.969 0.621 1.00 77.88 276 GLY A N 1
ATOM 2307 C CA . GLY A 1 276 ? 18.623 0.137 1.527 1.00 77.88 276 GLY A CA 1
ATOM 2308 C C . GLY A 1 276 ? 19.384 -0.984 0.822 1.00 77.88 276 GLY A C 1
ATOM 2309 O O . GLY A 1 276 ? 20.223 -1.618 1.456 1.00 77.88 276 GLY A O 1
ATOM 2310 N N . THR A 1 277 ? 19.126 -1.228 -0.470 1.00 81.31 277 THR A N 1
ATOM 2311 C CA . THR A 1 277 ? 19.795 -2.284 -1.240 1.00 81.31 277 THR A CA 1
ATOM 2312 C C . THR A 1 277 ? 20.431 -1.711 -2.507 1.00 81.31 277 THR A C 1
ATOM 2314 O O . THR A 1 277 ? 19.733 -1.428 -3.480 1.00 81.31 277 THR A O 1
ATOM 2317 N N . GLU A 1 278 ? 21.764 -1.587 -2.522 1.00 82.12 278 GLU A N 1
ATOM 2318 C CA . GLU A 1 278 ? 22.523 -1.014 -3.653 1.00 82.12 278 GLU A CA 1
ATOM 2319 C C . GLU A 1 278 ? 22.162 -1.677 -4.988 1.00 82.12 278 GLU A C 1
ATOM 2321 O O . GLU A 1 278 ? 21.915 -0.982 -5.969 1.00 82.12 278 GLU A O 1
ATOM 2326 N N . ILE A 1 279 ? 22.003 -3.007 -5.003 1.00 87.00 279 ILE A N 1
ATOM 2327 C CA . ILE A 1 279 ? 21.699 -3.753 -6.230 1.00 87.00 279 ILE A CA 1
ATOM 2328 C C . ILE A 1 279 ? 20.377 -3.332 -6.881 1.00 87.00 279 ILE A C 1
ATOM 2330 O O . ILE A 1 279 ? 20.285 -3.328 -8.103 1.00 87.00 279 ILE A O 1
ATOM 2334 N N . VAL A 1 280 ? 19.352 -2.972 -6.100 1.00 89.56 280 VAL A N 1
ATOM 2335 C CA . VAL A 1 280 ? 18.046 -2.587 -6.657 1.00 89.56 280 VAL A CA 1
ATOM 2336 C C . VAL A 1 280 ? 18.169 -1.247 -7.359 1.00 89.56 280 VAL A C 1
ATOM 2338 O O . VAL A 1 280 ? 17.750 -1.109 -8.508 1.00 89.56 280 VAL A O 1
ATOM 2341 N N . PHE A 1 281 ? 18.795 -0.285 -6.683 1.00 84.06 281 PHE A N 1
ATOM 2342 C CA . PHE A 1 281 ? 19.024 1.043 -7.227 1.00 84.06 281 PHE A CA 1
ATOM 2343 C C . PHE A 1 281 ? 19.935 1.007 -8.456 1.00 84.06 281 PHE A C 1
ATOM 2345 O O . PHE A 1 281 ? 19.582 1.558 -9.496 1.00 84.06 281 PHE A O 1
ATOM 2352 N N . GLU A 1 282 ? 21.083 0.332 -8.367 1.00 85.25 282 GLU A N 1
ATOM 2353 C CA . GLU A 1 282 ? 22.032 0.215 -9.476 1.00 85.25 282 GLU A CA 1
ATOM 2354 C C . GLU A 1 282 ? 21.415 -0.493 -10.680 1.00 85.25 282 GLU A C 1
ATOM 2356 O O . GLU A 1 282 ? 21.626 -0.069 -11.816 1.00 85.25 282 GLU A O 1
ATOM 2361 N N . TRP A 1 283 ? 20.616 -1.540 -10.450 1.00 92.38 283 TRP A N 1
ATOM 2362 C CA . TRP A 1 283 ? 19.935 -2.246 -11.527 1.00 92.38 283 TRP A CA 1
ATOM 2363 C C . TRP A 1 283 ? 18.918 -1.344 -12.228 1.00 92.38 283 TRP A C 1
ATOM 2365 O O . TRP A 1 283 ? 18.949 -1.254 -13.456 1.00 92.38 283 TRP A O 1
ATOM 2375 N N . LEU A 1 284 ? 18.052 -0.654 -11.474 1.00 89.94 284 LEU A N 1
ATOM 2376 C CA . LEU A 1 284 ? 17.051 0.257 -12.041 1.00 89.94 284 LEU A CA 1
ATOM 2377 C C . LEU A 1 284 ? 17.714 1.409 -12.795 1.00 89.94 284 LEU A C 1
ATOM 2379 O O . LEU A 1 284 ? 17.329 1.692 -13.926 1.00 89.94 284 LEU A O 1
ATOM 2383 N N . ARG A 1 285 ? 18.751 2.016 -12.210 1.00 84.50 285 ARG A N 1
ATOM 2384 C CA . ARG A 1 285 ? 19.526 3.088 -12.838 1.00 84.50 285 ARG A CA 1
ATOM 2385 C C . ARG A 1 285 ? 20.185 2.629 -14.131 1.00 84.50 285 ARG A C 1
ATOM 2387 O O . ARG A 1 285 ? 20.085 3.318 -15.137 1.00 84.50 285 ARG A O 1
ATOM 2394 N N . LYS A 1 286 ? 20.846 1.471 -14.118 1.00 87.81 286 LYS A N 1
ATOM 2395 C CA . LYS A 1 286 ? 21.494 0.923 -15.310 1.00 87.81 286 LYS A CA 1
ATOM 2396 C C . LYS A 1 286 ? 20.486 0.734 -16.446 1.00 87.81 286 LYS A C 1
ATOM 2398 O O . LYS A 1 286 ? 20.755 1.163 -17.559 1.00 87.81 286 LYS A O 1
ATOM 2403 N N . HIS A 1 287 ? 19.333 0.125 -16.168 1.00 90.81 287 HIS A N 1
ATOM 2404 C CA . HIS A 1 287 ? 18.324 -0.133 -17.203 1.00 90.81 287 HIS A CA 1
ATOM 2405 C C . HIS A 1 287 ? 17.598 1.145 -17.638 1.00 90.81 287 HIS A C 1
ATOM 2407 O O . HIS A 1 287 ? 17.192 1.247 -18.790 1.00 90.81 287 HIS A O 1
ATOM 2413 N N . TYR A 1 288 ? 17.475 2.138 -16.755 1.00 87.25 288 TYR A N 1
ATOM 2414 C CA . TYR A 1 288 ? 17.059 3.490 -17.120 1.00 87.25 288 TYR A CA 1
ATOM 2415 C C . TYR A 1 288 ? 18.058 4.124 -18.101 1.00 87.25 288 TYR A C 1
ATOM 2417 O O . TYR A 1 288 ? 17.668 4.535 -19.188 1.00 87.25 288 TYR A O 1
ATOM 2425 N N . GLU A 1 289 ? 19.354 4.142 -17.777 1.00 85.12 289 GLU A N 1
ATOM 2426 C CA . GLU A 1 289 ? 20.398 4.697 -18.652 1.00 85.12 289 GLU A CA 1
ATOM 2427 C C . GLU A 1 289 ? 20.458 3.970 -20.009 1.00 85.12 289 GLU A C 1
ATOM 2429 O O . GLU A 1 289 ? 20.523 4.627 -21.048 1.00 85.12 289 GLU A O 1
ATOM 2434 N N . GLU A 1 290 ? 20.370 2.635 -20.014 1.00 88.12 290 GLU A N 1
ATOM 2435 C CA . GLU A 1 290 ? 20.292 1.818 -21.233 1.00 88.12 290 GLU A CA 1
ATOM 2436 C C . GLU A 1 290 ? 19.042 2.152 -22.055 1.00 88.12 290 GLU A C 1
ATOM 2438 O O . GLU A 1 290 ? 19.160 2.373 -23.255 1.00 88.12 290 GLU A O 1
ATOM 2443 N N . TYR A 1 291 ? 17.870 2.284 -21.424 1.00 86.81 291 TYR A N 1
ATOM 2444 C CA . TYR A 1 291 ? 16.635 2.664 -22.111 1.00 86.81 291 TYR A CA 1
ATOM 2445 C C . TYR A 1 291 ? 16.747 4.039 -22.780 1.00 86.81 291 TYR A C 1
ATOM 2447 O O . TYR A 1 291 ? 16.426 4.179 -23.956 1.00 86.81 291 TYR A O 1
ATOM 2455 N N . TYR A 1 292 ? 17.242 5.059 -22.071 1.00 81.75 292 TYR A N 1
ATOM 2456 C CA . TYR A 1 292 ? 17.413 6.397 -22.651 1.00 81.75 292 TYR A CA 1
ATOM 2457 C C . TYR A 1 292 ? 18.491 6.428 -23.729 1.00 81.75 292 TYR A C 1
ATOM 2459 O O . TYR A 1 292 ? 18.357 7.175 -24.699 1.00 81.75 292 TYR A O 1
ATOM 2467 N N . GLN A 1 293 ? 19.557 5.639 -23.579 1.00 81.56 293 GLN A N 1
ATOM 2468 C CA . GLN A 1 293 ? 20.557 5.499 -24.627 1.00 81.56 293 GLN A CA 1
ATOM 2469 C C . GLN A 1 293 ? 19.954 4.832 -25.865 1.00 81.56 293 GLN A C 1
ATOM 2471 O O . GLN A 1 293 ? 20.158 5.340 -26.963 1.00 81.56 293 GLN A O 1
ATOM 2476 N N . GLU A 1 294 ? 19.204 3.743 -25.703 1.00 81.44 294 GLU A N 1
ATOM 2477 C CA . GLU A 1 294 ? 18.516 3.056 -26.798 1.00 81.44 294 GLU A CA 1
ATOM 2478 C C . GLU A 1 294 ? 17.494 3.970 -27.479 1.00 81.44 294 GLU A C 1
ATOM 2480 O O . GLU A 1 294 ? 17.495 4.063 -28.703 1.00 81.44 294 GLU A O 1
ATOM 2485 N N . GLU A 1 295 ? 16.683 4.709 -26.720 1.00 80.12 295 GLU A N 1
ATOM 2486 C CA . GLU A 1 295 ? 15.737 5.700 -27.246 1.00 80.12 295 GLU A CA 1
ATOM 2487 C C . GLU A 1 295 ? 16.463 6.829 -27.992 1.00 80.12 295 GLU A C 1
ATOM 2489 O O . GLU A 1 295 ? 16.118 7.172 -29.124 1.00 80.12 295 GLU A O 1
ATOM 2494 N N . PHE A 1 296 ? 17.541 7.376 -27.426 1.00 79.44 296 PHE A N 1
ATOM 2495 C CA . PHE A 1 296 ? 18.360 8.373 -28.115 1.00 79.44 296 PHE A CA 1
ATOM 2496 C C . PHE A 1 296 ? 18.986 7.809 -29.398 1.00 79.44 296 PHE A C 1
ATOM 2498 O O . PHE A 1 296 ? 19.000 8.475 -30.434 1.00 79.44 296 PHE A O 1
ATOM 2505 N N . GLU A 1 297 ? 19.517 6.589 -29.365 1.00 82.06 297 GLU A N 1
ATOM 2506 C CA . GLU A 1 297 ? 20.060 5.930 -30.550 1.00 82.06 297 GLU A CA 1
ATOM 2507 C C . GLU A 1 297 ? 18.971 5.678 -31.592 1.00 82.06 297 GLU A C 1
ATOM 2509 O O . GLU A 1 297 ? 19.227 5.931 -32.767 1.00 82.06 297 GLU A O 1
ATOM 2514 N N . LEU A 1 298 ? 17.755 5.301 -31.184 1.00 83.50 298 LEU A N 1
ATOM 2515 C CA . LEU A 1 298 ? 16.592 5.178 -32.063 1.00 83.50 298 LEU A CA 1
ATOM 2516 C C . LEU A 1 298 ? 16.296 6.503 -32.772 1.00 83.50 298 LEU A C 1
ATOM 2518 O O . LEU A 1 298 ? 16.183 6.549 -33.996 1.00 83.50 298 LEU A O 1
ATOM 2522 N N . HIS A 1 299 ? 16.206 7.592 -32.014 1.00 81.81 299 HIS A N 1
ATOM 2523 C CA . HIS A 1 299 ? 15.724 8.885 -32.494 1.00 81.81 299 HIS A CA 1
ATOM 2524 C C . HIS A 1 299 ? 16.816 9.788 -33.090 1.00 81.81 299 HIS A C 1
ATOM 2526 O O . HIS A 1 299 ? 16.590 10.980 -33.302 1.00 81.81 299 HIS A O 1
ATOM 2532 N N . THR A 1 300 ? 18.011 9.262 -33.377 1.00 80.88 300 THR A N 1
ATOM 2533 C CA . THR A 1 300 ? 19.130 10.064 -33.898 1.00 80.88 300 THR A CA 1
ATOM 2534 C C . THR A 1 300 ? 19.782 9.456 -35.131 1.00 80.88 300 THR A C 1
ATOM 2536 O O . THR A 1 300 ? 19.578 8.301 -35.486 1.00 80.88 300 THR A O 1
ATOM 2539 N N . VAL A 1 301 ? 20.670 10.227 -35.770 1.00 80.19 301 VAL A N 1
ATOM 2540 C CA . VAL A 1 301 ? 21.525 9.767 -36.883 1.00 80.19 301 VAL A CA 1
ATOM 2541 C C . VAL A 1 301 ? 22.452 8.599 -36.520 1.00 80.19 301 VAL A C 1
ATOM 2543 O O . VAL A 1 301 ? 23.108 8.055 -37.405 1.00 80.19 301 VAL A O 1
ATOM 2546 N N . ARG A 1 302 ? 22.550 8.238 -35.232 1.00 82.00 302 ARG A N 1
ATOM 2547 C CA . ARG A 1 302 ? 23.290 7.060 -34.768 1.00 82.00 302 ARG A CA 1
ATOM 2548 C C . ARG A 1 302 ? 22.494 5.763 -34.925 1.00 82.00 302 ARG A C 1
ATOM 2550 O O . ARG A 1 302 ? 23.114 4.707 -34.861 1.00 82.00 302 ARG A O 1
ATOM 2557 N N . ASN A 1 303 ? 21.185 5.835 -35.184 1.00 87.44 303 ASN A N 1
ATOM 2558 C CA . ASN A 1 303 ? 20.354 4.668 -35.456 1.00 87.44 303 ASN A CA 1
ATOM 2559 C C . ASN A 1 303 ? 20.951 3.859 -36.626 1.00 87.44 303 ASN A C 1
ATOM 2561 O O . ASN A 1 303 ? 21.129 4.414 -37.720 1.00 87.44 303 ASN A O 1
ATOM 2565 N N . PRO A 1 304 ? 21.231 2.553 -36.451 1.00 90.56 304 PRO A N 1
ATOM 2566 C CA . PRO A 1 304 ? 21.717 1.690 -37.527 1.00 90.56 304 PRO A CA 1
ATOM 2567 C C . PRO A 1 304 ? 20.827 1.697 -38.779 1.00 90.56 304 PRO A C 1
ATOM 2569 O O . PRO A 1 304 ? 21.340 1.570 -39.892 1.00 90.56 304 PRO A O 1
ATOM 2572 N N . LEU A 1 305 ? 19.517 1.927 -38.626 1.00 93.19 305 LEU A N 1
ATOM 2573 C CA . LEU A 1 305 ? 18.566 2.087 -39.729 1.00 93.19 305 LEU A CA 1
ATOM 2574 C C . LEU A 1 305 ? 18.961 3.221 -40.687 1.00 93.19 305 LEU A C 1
ATOM 2576 O O . LEU A 1 305 ? 18.743 3.133 -41.897 1.00 93.19 305 LEU A O 1
ATOM 2580 N N . PHE A 1 306 ? 19.592 4.273 -40.162 1.00 93.75 306 PHE A N 1
ATOM 2581 C CA . PHE A 1 306 ? 20.008 5.456 -40.911 1.00 93.75 306 PHE A CA 1
ATOM 2582 C C . PHE A 1 306 ? 21.477 5.431 -41.340 1.00 93.75 306 PHE A C 1
ATOM 2584 O O . PHE A 1 306 ? 21.974 6.408 -41.911 1.00 93.75 306 PHE A O 1
ATOM 2591 N N . ALA A 1 307 ? 22.181 4.318 -41.114 1.00 92.88 307 ALA A N 1
ATOM 2592 C CA . ALA A 1 307 ? 23.587 4.184 -41.461 1.00 92.88 307 ALA A CA 1
ATOM 2593 C C . ALA A 1 307 ? 23.838 4.526 -42.942 1.00 92.88 307 ALA A C 1
ATOM 2595 O O . ALA A 1 307 ? 23.252 3.951 -43.863 1.00 92.88 307 ALA A O 1
ATOM 2596 N N . GLY A 1 308 ? 24.729 5.495 -43.169 1.00 90.62 308 GLY A N 1
ATOM 2597 C CA . GLY A 1 308 ? 25.095 5.965 -44.502 1.00 90.62 308 GLY A CA 1
ATOM 2598 C C . GLY A 1 308 ? 24.094 6.925 -45.151 1.00 90.62 308 GLY A C 1
ATOM 2599 O O . GLY A 1 308 ? 24.296 7.287 -46.307 1.00 90.62 308 GLY A O 1
ATOM 2600 N N . LEU A 1 309 ? 23.035 7.371 -44.478 1.00 93.25 309 LEU A N 1
ATOM 2601 C CA . LEU A 1 309 ? 22.151 8.410 -45.014 1.00 93.25 309 LEU A CA 1
ATOM 2602 C C . LEU A 1 309 ? 22.714 9.826 -44.764 1.00 93.25 309 LEU A C 1
ATOM 2604 O O . LEU A 1 309 ? 23.380 10.057 -43.755 1.00 93.25 309 LEU A O 1
ATOM 2608 N N . PRO A 1 310 ? 22.466 10.800 -45.663 1.00 91.44 310 PRO A N 1
ATOM 2609 C CA . PRO A 1 310 ? 22.762 12.209 -45.396 1.00 91.44 310 PRO A CA 1
ATOM 2610 C C . PRO A 1 310 ? 21.951 12.743 -44.207 1.00 91.44 310 PRO A C 1
ATOM 2612 O O . PRO A 1 310 ? 20.782 12.400 -44.067 1.00 91.44 310 PRO A O 1
ATOM 2615 N N . SER A 1 311 ? 22.512 13.655 -43.408 1.00 88.44 311 SER A N 1
ATOM 2616 C CA . SER A 1 311 ? 21.835 14.205 -42.217 1.00 88.44 311 SER A CA 1
ATOM 2617 C C . SER A 1 311 ? 20.461 14.819 -42.513 1.00 88.44 311 SER A C 1
ATOM 2619 O O . SER A 1 311 ? 19.523 14.576 -41.765 1.00 88.44 311 SER A O 1
ATOM 2621 N N . GLY A 1 312 ? 20.315 15.547 -43.627 1.00 89.44 312 GLY A N 1
ATOM 2622 C CA . GLY A 1 312 ? 19.026 16.125 -44.032 1.00 89.44 312 GLY A CA 1
ATOM 2623 C C . GLY A 1 312 ? 17.965 15.078 -44.393 1.00 89.44 312 GLY A C 1
ATOM 2624 O O . GLY A 1 312 ? 16.793 15.289 -44.121 1.00 89.44 312 GLY A O 1
ATOM 2625 N N . ALA A 1 313 ? 18.374 13.928 -44.942 1.00 93.12 313 ALA A N 1
ATOM 2626 C CA . ALA A 1 313 ? 17.473 12.801 -45.186 1.00 93.12 313 ALA A CA 1
ATOM 2627 C C . ALA A 1 313 ? 17.015 12.170 -43.866 1.00 93.12 313 ALA A C 1
ATOM 2629 O O . ALA A 1 313 ? 15.838 11.876 -43.700 1.00 93.12 313 ALA A O 1
ATOM 2630 N N . VAL A 1 314 ? 17.938 11.987 -42.918 1.00 93.25 314 VAL A N 1
ATOM 2631 C CA . VAL A 1 314 ? 17.602 11.438 -41.597 1.00 93.25 314 VAL A CA 1
ATOM 2632 C C . VAL A 1 314 ? 16.644 12.357 -40.846 1.00 93.25 314 VAL A C 1
ATOM 2634 O O . VAL A 1 314 ? 15.667 11.877 -40.286 1.00 93.25 314 VAL A O 1
ATOM 2637 N N . GLN A 1 315 ? 16.882 13.670 -40.882 1.00 90.31 315 GLN A N 1
ATOM 2638 C CA . GLN A 1 315 ? 16.003 14.642 -40.240 1.00 90.31 315 GLN A CA 1
ATOM 2639 C C . GLN A 1 315 ? 14.562 14.535 -40.760 1.00 90.31 315 GLN A C 1
ATOM 2641 O O . GLN A 1 315 ? 13.647 14.410 -39.955 1.00 90.31 315 GLN A O 1
ATOM 2646 N N . SER A 1 316 ? 14.360 14.494 -42.081 1.00 93.81 316 SER A N 1
ATOM 2647 C CA . SER A 1 316 ? 13.014 14.371 -42.656 1.00 93.81 316 SER A CA 1
ATOM 2648 C C . SER A 1 316 ? 12.324 13.037 -42.346 1.00 93.81 316 SER A C 1
ATOM 2650 O O . SER A 1 316 ? 11.104 12.987 -42.321 1.00 93.81 316 SER A O 1
ATOM 2652 N N . LEU A 1 317 ? 13.068 11.955 -42.092 1.00 93.88 317 LEU A N 1
ATOM 2653 C CA . LEU A 1 317 ? 12.479 10.683 -41.648 1.00 93.88 317 LEU A CA 1
ATOM 2654 C C . LEU A 1 317 ? 12.052 10.742 -40.177 1.00 93.88 317 LEU A C 1
ATOM 2656 O O . LEU A 1 317 ? 10.958 10.302 -39.838 1.00 93.88 317 LEU A O 1
ATOM 2660 N N . LEU A 1 318 ? 12.893 11.321 -39.316 1.00 89.81 318 LEU A N 1
ATOM 2661 C CA . LEU A 1 318 ? 12.587 11.506 -37.896 1.00 89.81 318 LEU A CA 1
ATOM 2662 C C . LEU A 1 318 ? 11.381 12.432 -37.684 1.00 89.81 318 LEU A C 1
ATOM 2664 O O . LEU A 1 318 ? 10.549 12.151 -36.826 1.00 89.81 318 LEU A O 1
ATOM 2668 N N . GLU A 1 319 ? 11.262 13.500 -38.479 1.00 90.00 319 GLU A N 1
ATOM 2669 C CA . GLU A 1 319 ? 10.120 14.430 -38.449 1.00 90.00 319 GLU A CA 1
ATOM 2670 C C . GLU A 1 319 ? 8.789 13.747 -38.812 1.00 90.00 319 GLU A C 1
ATOM 2672 O O . GLU A 1 319 ? 7.749 14.102 -38.265 1.00 90.00 319 GLU A O 1
ATOM 2677 N N . GLU A 1 320 ? 8.826 12.724 -39.669 1.00 92.62 320 GLU A N 1
ATOM 2678 C CA . GLU A 1 320 ? 7.664 11.901 -40.039 1.00 92.62 320 GLU A CA 1
ATOM 2679 C C . GLU A 1 320 ? 7.424 10.725 -39.071 1.00 92.62 320 GLU A C 1
ATOM 2681 O O . GLU A 1 320 ? 6.550 9.891 -39.305 1.00 92.62 320 GLU A O 1
ATOM 2686 N N . GLY A 1 321 ? 8.203 10.625 -37.987 1.00 90.00 321 GLY A N 1
ATOM 2687 C CA . GLY A 1 321 ? 8.103 9.532 -37.016 1.00 90.00 321 GLY A CA 1
ATOM 2688 C C . GLY A 1 321 ? 8.562 8.172 -37.555 1.00 90.00 321 GLY A C 1
ATOM 2689 O O . GLY A 1 321 ? 8.193 7.144 -36.999 1.00 90.00 321 GLY A O 1
ATOM 2690 N N . LEU A 1 322 ? 9.356 8.146 -38.630 1.00 92.94 322 LEU A N 1
ATOM 2691 C CA . LEU A 1 322 ? 9.865 6.927 -39.259 1.00 92.94 322 LEU A CA 1
ATOM 2692 C C . LEU A 1 322 ? 11.198 6.511 -38.631 1.00 92.94 322 LEU A C 1
ATOM 2694 O O . LEU A 1 322 ? 12.269 6.830 -39.151 1.00 92.94 322 LEU A O 1
ATOM 2698 N N . ILE A 1 323 ? 11.133 5.824 -37.494 1.00 90.00 323 ILE A N 1
ATOM 2699 C CA . ILE A 1 323 ? 12.277 5.615 -36.594 1.00 90.00 323 ILE A CA 1
ATOM 2700 C C . ILE A 1 323 ? 12.691 4.135 -36.542 1.00 90.00 323 ILE A C 1
ATOM 2702 O O . ILE A 1 323 ? 13.869 3.809 -36.374 1.00 90.00 323 ILE A O 1
ATOM 2706 N N . ARG A 1 324 ? 11.731 3.229 -36.725 1.00 91.06 324 ARG A N 1
ATOM 2707 C CA . ARG A 1 324 ? 11.872 1.772 -36.685 1.00 91.06 324 ARG A CA 1
ATOM 2708 C C . ARG A 1 324 ? 11.527 1.168 -38.050 1.00 91.06 324 ARG A C 1
ATOM 2710 O O . ARG A 1 324 ? 10.734 1.755 -38.785 1.00 91.06 324 ARG A O 1
ATOM 2717 N N . PRO A 1 325 ? 12.067 -0.010 -38.417 1.00 92.56 325 PRO A N 1
ATOM 2718 C CA . PRO A 1 325 ? 11.726 -0.672 -39.679 1.00 92.56 325 PRO A CA 1
ATOM 2719 C C . PRO A 1 325 ? 10.217 -0.867 -39.899 1.00 92.56 325 PRO A C 1
ATOM 2721 O O . PRO A 1 325 ? 9.749 -0.810 -41.037 1.00 92.56 325 PRO A O 1
ATOM 2724 N N . GLU A 1 326 ? 9.454 -1.081 -38.827 1.00 91.88 326 GLU A N 1
ATOM 2725 C CA . GLU A 1 326 ? 8.011 -1.317 -38.860 1.00 91.88 326 GLU A CA 1
ATOM 2726 C C . GLU A 1 326 ? 7.211 -0.077 -39.280 1.00 91.88 326 GLU A C 1
ATOM 2728 O O . GLU A 1 326 ? 6.184 -0.214 -39.949 1.00 91.88 326 GLU A O 1
ATOM 2733 N N . ASP A 1 327 ? 7.706 1.127 -38.980 1.00 93.25 327 ASP A N 1
ATOM 2734 C CA . ASP A 1 327 ? 7.020 2.393 -39.277 1.00 93.25 327 ASP A CA 1
ATOM 2735 C C . ASP A 1 327 ? 6.843 2.594 -40.797 1.00 93.25 327 ASP A C 1
ATOM 2737 O O . ASP A 1 327 ? 5.888 3.211 -41.277 1.00 93.25 327 ASP A O 1
ATOM 2741 N N . PHE A 1 328 ? 7.729 1.980 -41.585 1.00 94.56 328 PHE A N 1
ATOM 2742 C CA . PHE A 1 328 ? 7.751 2.051 -43.043 1.00 94.56 328 PHE A CA 1
ATOM 2743 C C . PHE A 1 328 ? 6.797 1.067 -43.734 1.00 94.56 328 PHE A C 1
ATOM 2745 O O . PHE A 1 328 ? 6.578 1.183 -44.943 1.00 94.56 328 PHE A O 1
ATOM 2752 N N . GLN A 1 329 ? 6.198 0.116 -43.009 1.00 91.50 329 GLN A N 1
ATOM 2753 C CA . GLN A 1 329 ? 5.381 -0.951 -43.609 1.00 91.50 329 GLN A CA 1
ATOM 2754 C C . GLN A 1 329 ? 4.146 -0.424 -44.353 1.00 91.50 329 GLN A C 1
ATOM 2756 O O . GLN A 1 329 ? 3.621 -1.084 -45.253 1.00 91.50 329 GLN A O 1
ATOM 2761 N N . SER A 1 330 ? 3.670 0.772 -43.999 1.00 91.00 330 SER A N 1
ATOM 2762 C CA . SER A 1 330 ? 2.545 1.428 -44.671 1.00 91.00 330 SER A CA 1
ATOM 2763 C C . SER A 1 330 ? 2.956 2.249 -45.905 1.00 91.00 330 SER A C 1
ATOM 2765 O O . SER A 1 330 ? 2.108 2.521 -46.762 1.00 91.00 330 SER A O 1
ATOM 2767 N N . PHE A 1 331 ? 4.244 2.585 -46.038 1.00 93.19 331 PHE A N 1
ATOM 2768 C CA . PHE A 1 331 ? 4.776 3.478 -47.065 1.00 93.19 331 PHE A CA 1
ATOM 2769 C C . PHE A 1 331 ? 5.111 2.728 -48.353 1.00 93.19 331 PHE A C 1
ATOM 2771 O O . PHE A 1 331 ? 5.739 1.668 -48.340 1.00 93.19 331 PHE A O 1
ATOM 2778 N N . LYS A 1 332 ? 4.758 3.314 -49.502 1.00 94.38 332 LYS A N 1
ATOM 2779 C CA . LYS A 1 332 ? 5.285 2.886 -50.802 1.00 94.38 332 LYS A CA 1
ATOM 2780 C C . LYS A 1 332 ? 6.567 3.647 -51.117 1.00 94.38 332 LYS A C 1
ATOM 2782 O O . LYS A 1 332 ? 6.781 4.776 -50.680 1.00 94.38 332 LYS A O 1
ATOM 2787 N N . LYS A 1 333 ? 7.388 3.089 -52.013 1.00 93.19 333 LYS A N 1
ATOM 2788 C CA . LYS A 1 333 ? 8.619 3.741 -52.506 1.00 93.19 333 LYS A CA 1
ATOM 2789 C C . LYS A 1 333 ? 8.389 5.173 -53.012 1.00 93.19 333 LYS A C 1
ATOM 2791 O O . LYS A 1 333 ? 9.246 6.027 -52.822 1.00 93.19 333 LYS A O 1
ATOM 2796 N N . LYS A 1 334 ? 7.248 5.438 -53.658 1.00 93.69 334 LYS A N 1
ATOM 2797 C CA . LYS A 1 334 ? 6.896 6.780 -54.152 1.00 93.69 334 LYS A CA 1
ATOM 2798 C C . LYS A 1 334 ? 6.631 7.785 -53.024 1.00 93.69 334 LYS A C 1
ATOM 2800 O O . LYS A 1 334 ? 6.906 8.960 -53.222 1.00 93.69 334 LYS A O 1
ATOM 2805 N N . ASP A 1 335 ? 6.128 7.319 -51.881 1.00 93.44 335 ASP A N 1
ATOM 2806 C CA . ASP A 1 335 ? 5.765 8.168 -50.747 1.00 93.44 335 ASP A CA 1
ATOM 2807 C C . ASP A 1 335 ? 7.048 8.627 -50.041 1.00 93.44 335 ASP A C 1
ATOM 2809 O O . ASP A 1 335 ? 7.230 9.815 -49.805 1.00 93.44 335 ASP A O 1
ATOM 2813 N N . LEU A 1 336 ? 8.019 7.720 -49.861 1.00 93.12 336 LEU A N 1
ATOM 2814 C CA . LEU A 1 336 ? 9.344 8.083 -49.343 1.00 93.12 336 LEU A CA 1
ATOM 2815 C C . LEU A 1 336 ? 10.101 9.048 -50.260 1.00 93.12 336 LEU A C 1
ATOM 2817 O O . LEU A 1 336 ? 10.748 9.965 -49.778 1.00 93.12 336 LEU A O 1
ATOM 2821 N N . LEU A 1 337 ? 10.019 8.870 -51.582 1.00 94.69 337 LEU A N 1
ATOM 2822 C CA . LEU A 1 337 ? 10.665 9.775 -52.545 1.00 94.69 337 LEU A CA 1
ATOM 2823 C C . LEU A 1 337 ? 10.032 11.173 -52.594 1.00 94.69 337 LEU A C 1
ATOM 2825 O O . LEU A 1 337 ? 10.622 12.074 -53.187 1.00 94.69 337 LEU A O 1
ATOM 2829 N N . ALA A 1 338 ? 8.836 11.349 -52.027 1.00 94.50 338 ALA A N 1
ATOM 2830 C CA . ALA A 1 338 ? 8.208 12.657 -51.898 1.00 94.50 338 ALA A CA 1
ATOM 2831 C C . ALA A 1 338 ? 8.742 13.447 -50.691 1.00 94.50 338 ALA A C 1
ATOM 2833 O O . ALA A 1 338 ? 8.567 14.665 -50.652 1.00 94.50 338 ALA A O 1
ATOM 2834 N N . LEU A 1 339 ? 9.412 12.785 -49.740 1.00 93.62 339 LEU A N 1
ATOM 2835 C CA . LEU A 1 339 ? 10.010 13.438 -48.580 1.00 93.62 339 LEU A CA 1
ATOM 2836 C C . LEU A 1 339 ? 11.247 14.248 -48.980 1.00 93.62 339 LEU A C 1
ATOM 2838 O O . LEU A 1 339 ? 12.061 13.844 -49.820 1.00 93.62 339 LEU A O 1
ATOM 2842 N N . GLN A 1 340 ? 11.403 15.409 -48.349 1.00 92.50 340 GLN A N 1
ATOM 2843 C CA . GLN A 1 340 ? 12.516 16.307 -48.619 1.00 92.50 340 GLN A CA 1
ATOM 2844 C C . GLN A 1 340 ? 13.856 15.609 -48.334 1.00 92.50 340 GLN A C 1
ATOM 2846 O O . GLN A 1 340 ? 14.040 14.939 -47.327 1.00 92.50 340 GLN A O 1
ATOM 2851 N N . GLY A 1 341 ? 14.812 15.728 -49.261 1.00 89.06 341 GLY A N 1
ATOM 2852 C CA . GLY A 1 341 ? 16.141 15.126 -49.099 1.00 89.06 341 GLY A CA 1
ATOM 2853 C C . GLY A 1 341 ? 16.207 13.602 -49.293 1.00 89.06 341 GLY A C 1
ATOM 2854 O O . GLY A 1 341 ? 17.309 13.048 -49.263 1.00 89.06 341 GLY A O 1
ATOM 2855 N N . ILE A 1 342 ? 15.087 12.919 -49.563 1.00 95.06 342 ILE A N 1
ATOM 2856 C CA . ILE A 1 342 ? 15.053 11.473 -49.814 1.00 95.06 342 ILE A CA 1
ATOM 2857 C C . ILE A 1 342 ? 15.133 11.170 -51.314 1.00 95.06 342 ILE A C 1
ATOM 2859 O O . ILE A 1 342 ? 14.191 11.347 -52.081 1.00 95.06 342 ILE A O 1
ATOM 2863 N N . GLY A 1 343 ? 16.294 10.672 -51.748 1.00 94.00 343 GLY A N 1
ATOM 2864 C CA . GLY A 1 343 ? 16.527 10.212 -53.119 1.00 94.00 343 GLY A CA 1
ATOM 2865 C C . GLY A 1 343 ? 16.457 8.690 -53.271 1.00 94.00 343 GLY A C 1
ATOM 2866 O O . GLY A 1 343 ? 16.403 7.945 -52.294 1.00 94.00 343 GLY A O 1
ATOM 2867 N N . LYS A 1 344 ? 16.549 8.200 -54.518 1.00 94.25 344 LYS A N 1
ATOM 2868 C CA . LYS A 1 344 ? 16.551 6.753 -54.831 1.00 94.25 344 LYS A CA 1
ATOM 2869 C C . LYS A 1 344 ? 17.603 5.971 -54.035 1.00 94.25 344 LYS A C 1
ATOM 2871 O O . LYS A 1 344 ? 17.286 4.913 -53.506 1.00 94.25 344 LYS A O 1
ATOM 2876 N N . VAL A 1 345 ? 18.805 6.536 -53.901 1.00 94.69 345 VAL A N 1
ATOM 2877 C CA . VAL A 1 345 ? 19.916 5.943 -53.138 1.00 94.69 345 VAL A CA 1
ATOM 2878 C C . VAL A 1 345 ? 19.591 5.856 -51.644 1.00 94.69 345 VAL A C 1
ATOM 2880 O O . VAL A 1 345 ? 19.921 4.860 -51.010 1.00 94.69 345 VAL A O 1
ATOM 2883 N N . SER A 1 346 ? 18.919 6.866 -51.080 1.00 95.25 346 SER A N 1
ATOM 2884 C CA . SER A 1 346 ? 18.483 6.846 -49.679 1.00 95.25 346 SER A CA 1
ATOM 2885 C C . SER A 1 346 ? 17.477 5.721 -49.437 1.00 95.25 346 SER A C 1
ATOM 2887 O O . SER A 1 346 ? 17.622 4.969 -48.481 1.00 95.25 346 SER A O 1
ATOM 2889 N N . VAL A 1 347 ? 16.507 5.546 -50.342 1.00 95.00 347 VAL A N 1
ATOM 2890 C CA . VAL A 1 347 ? 15.515 4.461 -50.244 1.00 95.00 347 VAL A CA 1
ATOM 2891 C C . VAL A 1 347 ? 16.167 3.083 -50.377 1.00 95.00 347 VAL A C 1
ATOM 2893 O O . VAL A 1 347 ? 15.835 2.172 -49.628 1.00 95.00 347 VAL A O 1
ATOM 2896 N N . GLU A 1 348 ? 17.113 2.915 -51.301 1.00 95.44 348 GLU A N 1
ATOM 2897 C CA . GLU A 1 348 ? 17.861 1.658 -51.446 1.00 95.44 348 GLU A CA 1
ATOM 2898 C C . GLU A 1 348 ? 18.688 1.333 -50.197 1.00 95.44 348 GLU A C 1
ATOM 2900 O O . GLU A 1 348 ? 18.723 0.178 -49.777 1.00 95.44 348 GLU A O 1
ATOM 2905 N N . ARG A 1 349 ? 19.296 2.345 -49.564 1.00 95.19 349 ARG A N 1
ATOM 2906 C CA . ARG A 1 349 ? 20.009 2.186 -48.288 1.00 95.19 349 ARG A CA 1
ATOM 2907 C C . ARG A 1 349 ? 19.077 1.823 -47.139 1.00 95.19 349 ARG A C 1
ATOM 2909 O O . ARG A 1 349 ? 19.402 0.910 -46.398 1.00 95.19 349 ARG A O 1
ATOM 2916 N N . LEU A 1 350 ? 17.914 2.464 -47.024 1.00 95.12 350 LEU A N 1
ATOM 2917 C CA . LEU A 1 350 ? 16.908 2.103 -46.020 1.00 95.12 350 LEU A CA 1
ATOM 2918 C C . LEU A 1 350 ? 16.494 0.631 -46.147 1.00 95.12 350 LEU A C 1
ATOM 2920 O O . LEU A 1 350 ? 16.478 -0.091 -45.154 1.00 95.12 350 LEU A O 1
ATOM 2924 N N . ILE A 1 351 ? 16.233 0.160 -47.372 1.00 94.38 351 ILE A N 1
ATOM 2925 C CA . ILE A 1 351 ? 15.902 -1.251 -47.632 1.00 94.38 351 ILE A CA 1
ATOM 2926 C C . ILE A 1 351 ? 17.074 -2.166 -47.245 1.00 94.38 351 ILE A C 1
ATOM 2928 O O . ILE A 1 351 ? 16.867 -3.195 -46.604 1.00 94.38 351 ILE A O 1
ATOM 2932 N N . ALA A 1 352 ? 18.312 -1.786 -47.584 1.00 95.31 352 ALA A N 1
ATOM 2933 C CA . ALA A 1 352 ? 19.506 -2.533 -47.183 1.00 95.31 352 ALA A CA 1
ATOM 2934 C C . ALA A 1 352 ? 19.700 -2.572 -45.655 1.00 95.31 352 ALA A C 1
ATOM 2936 O O . ALA A 1 352 ? 20.198 -3.566 -45.132 1.00 95.31 352 ALA A O 1
ATOM 2937 N N . ASN A 1 353 ? 19.258 -1.529 -44.950 1.00 94.44 353 ASN A N 1
ATOM 2938 C CA . ASN A 1 353 ? 19.298 -1.418 -43.494 1.00 94.44 353 ASN A CA 1
ATOM 2939 C C . ASN A 1 353 ? 18.091 -2.091 -42.803 1.00 94.44 353 ASN A C 1
ATOM 2941 O O . ASN A 1 353 ? 17.928 -1.952 -41.594 1.00 94.44 353 ASN A O 1
ATOM 2945 N N . GLY A 1 354 ? 17.259 -2.835 -43.542 1.00 92.75 354 GLY A N 1
ATOM 2946 C CA . GLY A 1 354 ? 16.191 -3.670 -42.982 1.00 92.75 354 GLY A CA 1
ATOM 2947 C C . GLY A 1 354 ? 14.768 -3.127 -43.136 1.00 92.75 354 GLY A C 1
ATOM 2948 O O . GLY A 1 354 ? 13.836 -3.773 -42.664 1.00 92.75 354 GLY A O 1
ATOM 2949 N N . VAL A 1 355 ? 14.564 -1.992 -43.817 1.00 95.00 355 VAL A N 1
ATOM 2950 C CA . VAL A 1 355 ? 13.217 -1.466 -44.102 1.00 95.00 355 VAL A CA 1
ATOM 2951 C C . VAL A 1 355 ? 12.470 -2.350 -45.102 1.00 95.00 355 VAL A C 1
ATOM 2953 O O . VAL A 1 355 ? 12.971 -2.648 -46.189 1.00 95.00 355 VAL A O 1
ATOM 2956 N N . GLN A 1 356 ? 11.218 -2.679 -44.781 1.00 92.94 356 GLN A N 1
ATOM 2957 C CA . GLN A 1 356 ? 10.274 -3.301 -45.708 1.00 92.94 356 GLN A CA 1
ATOM 2958 C C . GLN A 1 356 ? 9.163 -2.312 -46.065 1.00 92.94 356 GLN A C 1
ATOM 2960 O O . GLN A 1 356 ? 8.495 -1.772 -45.188 1.00 92.94 356 GLN A O 1
ATOM 2965 N N . LEU A 1 357 ? 8.971 -2.075 -47.363 1.00 92.50 357 LEU A N 1
ATOM 2966 C CA . LEU A 1 357 ? 7.956 -1.157 -47.883 1.00 92.50 357 LEU A CA 1
ATOM 2967 C C . LEU A 1 357 ? 6.727 -1.919 -48.359 1.00 92.50 357 LEU A 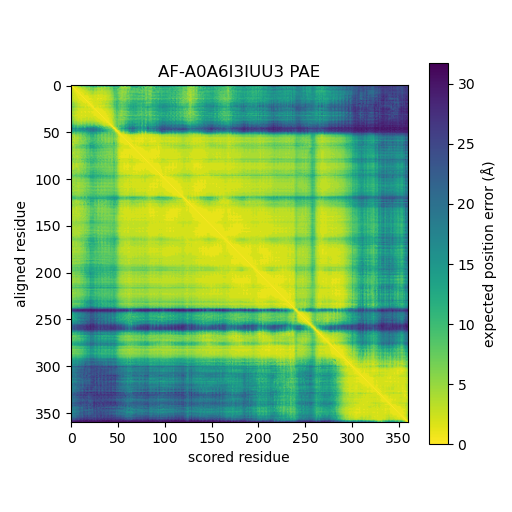C 1
ATOM 2969 O O . LEU A 1 357 ? 6.824 -3.060 -48.813 1.00 92.50 357 LEU A O 1
ATOM 2973 N N . LYS A 1 358 ? 5.581 -1.239 -48.359 1.00 90.88 358 LYS A N 1
ATOM 2974 C CA . LYS A 1 358 ? 4.367 -1.747 -48.989 1.00 90.88 358 LYS A CA 1
ATOM 2975 C C . LYS A 1 358 ? 4.607 -1.945 -50.484 1.00 90.88 358 LYS A C 1
ATOM 2977 O O . LYS A 1 358 ? 5.045 -1.015 -51.172 1.00 90.88 358 LYS A O 1
ATOM 2982 N N . GLU A 1 359 ? 4.287 -3.135 -50.992 1.00 79.88 359 GLU A N 1
ATOM 2983 C CA . GLU A 1 359 ? 4.353 -3.400 -52.429 1.00 79.88 359 GLU A CA 1
ATOM 2984 C C . GLU A 1 359 ? 3.486 -2.389 -53.202 1.00 79.88 359 GLU A C 1
ATOM 2986 O O . GLU A 1 359 ? 2.397 -1.981 -52.772 1.00 79.88 359 GLU A O 1
ATOM 2991 N N . GLY A 1 360 ? 4.062 -1.900 -54.303 1.00 58.69 360 GLY A N 1
ATOM 2992 C CA . GLY A 1 360 ? 3.540 -0.805 -55.119 1.00 58.69 360 GLY A CA 1
ATOM 2993 C C . GLY A 1 360 ? 2.260 -1.163 -55.842 1.00 58.69 360 GLY A C 1
ATOM 2994 O O . GLY A 1 360 ? 2.278 -2.178 -56.562 1.00 58.69 360 GLY A O 1
#

Foldseek 3Di:
DFLVVLVLVVVLVVQCVPCVVVDPDSVRSSVVVVVVVVVVVVVVPPPDDPDDDLRRLLRCLVPDDDLVVNLVSLVVNCVVPVPQLSSVLSNQVSPDPDLVSSLVVLVVVLVVVVVVVVVDDQPAPVNSVCVSSLVSLLVNLVSCVVVVVLVVSLVSLVVNCVSHVVCPVVSLLVNLLSCLSVLVLVVLVVSCPPPVRVLPLLSLLSNLLSCQVVVVVVSNVVSLVSSVVRDVLQLVLLVQDPHLVSNLVVLVCVVVPNDPSVNCSSCPSPCCSCRVPPRSSVVSNVVSVVVVVVVDCQLACVPLLNPPADRQLSVQCSVVVNRDLVSQQAADPVRSCVTPRRDPVSVVSNVVSPHDHHDD

Secondary structure (DSSP, 8-state):
--HHHHHHHHHHHHHHHHHGGGSSSHHHHHHHHHHHHHHHHHHHTSS-TT---HHHHHHHHHH---HHHHHHHHHHHHHH-TT-HHHHHHHHHHH-SSHHHHHHHHHHHHHHHHHHHTTS---GGG-GGGHHHHHHHHHHHHHHHHTT-HHHHHHHHHHHHHH-TT-TT-HHHHHHHHHHHTT-HHHHHHHHTSTTTTT-HHHHHHHHHHHHHTT-HHHHHHHHHHHHHH-TTHHHHHTT-S-HHHHHHHHHHHHTTS---GGGGGGTT-HHHHHH-HHHHHHHHHHHHHHHHHHHHHTSTTSGGGTT--HHHHHHHHHTT--SGGGGGG--HHHHTTSTT--HHHHHHHHHTT--PPP-

Radius of gyration: 29.45 Å; Cα contacts (8 Å, |Δi|>4): 360; chains: 1; bounding box: 71×45×83 Å

pLDDT: mean 88.25, std 11.21, range [41.12, 98.56]

Sequence (360 aa):
MSHLTEELFGNVETFLEEHLTEYESVEEAVAAYMNLYNEQNRKKHQGQVGFMELSDLLEELAYEREDTRRLQLAQQILERDKENVDAKIAQLEVESVNQLEVLSQLKEFESQERKKWLKGDRSGWVNFKERPYMRLKNRLAFQYFNQKLYPQALKHFEELYRMNPSDNLGSRYMMMVLYCFLYQWDKAVKFANQKEHKEDAEMIGKLLVLAIITERSLDAQRLFKKMVDLDENFLPALDFSRDVESARTMFSMAKEGYFEISSLSLFDGLEEFLFGTEIVFEWLRKHYEEYYQEEFELHTVRNPLFAGLPSGAVQSLLEEGLIRPEDFQSFKKKDLLALQGIGKVSVERLIANGVQLKEG

Mean predicted aligned error: 9.89 Å

Nearest PDB structures (foldseek):
  5l0y-assembly1_A  TM=6.133E-01  e=3.005E+00  Thermochaetoides thermophila DSM 1495
  5l0w-assembly1_B  TM=4.496E-01  e=1.302E+00  Thermochaetoides thermophila
  5l0y-assembly5_E  TM=5.422E-01  e=3.133E+00  Thermochaetoides thermophila DSM 1495
  8c6j-assembly1_S  TM=2.453E-01  e=2.551E-01  Homo sapiens
  5l0y-assembly7_G  TM=4.648E-01  e=2.542E+00  Thermochaetoides thermophila DSM 1495

Solvent-accessible surface area (backbone atoms only — not comparable to full-atom values): 19957 Å² total; per-residue (Å²): 134,58,49,51,58,46,52,52,52,49,51,49,52,53,48,45,76,75,46,41,90,79,40,98,42,70,69,54,41,51,52,51,48,52,50,52,52,52,52,50,49,58,60,65,62,64,83,53,86,86,74,71,55,72,32,54,46,51,48,50,47,74,70,53,80,54,59,72,60,32,38,54,41,18,50,60,44,38,76,78,39,77,78,43,52,69,33,51,49,46,36,45,58,64,72,37,95,44,71,70,50,35,53,53,50,48,51,52,50,47,57,53,48,47,61,55,52,74,73,51,84,86,74,26,70,83,35,55,86,46,42,53,58,51,51,51,47,48,50,48,19,50,52,27,44,78,69,67,38,46,75,62,15,41,57,41,29,60,47,47,36,69,50,24,79,86,38,89,82,52,30,68,60,54,44,45,43,41,25,43,79,65,69,35,56,73,59,43,53,59,53,36,63,33,89,90,31,58,84,35,58,43,52,49,44,45,50,27,55,38,22,51,82,67,69,35,60,71,60,22,53,54,38,50,55,48,39,57,75,69,32,87,42,46,60,68,52,58,68,54,64,93,43,69,66,61,36,50,50,53,53,55,45,33,74,74,70,77,43,94,55,74,38,57,58,35,47,65,86,39,58,64,47,53,70,68,29,69,68,48,40,53,50,52,48,51,52,48,55,50,48,54,50,52,51,50,32,44,77,38,83,74,18,69,58,43,59,92,54,58,70,63,30,49,49,50,33,53,76,71,64,48,61,53,50,71,62,37,44,81,36,34,73,71,58,53,53,67,41,65,73,33,46,74,69,49,54,54,42,31,42,75,48,62,40,47,60,31,85,126